Protein AF-A0A4Q4D0Y0-F1 (afdb_monomer_lite)

pLDDT: mean 96.7, std 2.81, range [82.56, 98.88]

Secondary structure (DSSP, 8-state):
-----B-TTS--B-S-EEHHHHHHHHHHHHHHT-HHHHHHHHHHIIIIIIGGGTT----EE-TT--B-TTTTTTSTT-TTS-SSEEHHHHHHHHHHHHHHHHHHGGG--THHHHHHHHHHHHHHHHHBSTTSSSSB-SEE-SSS-BS---EEHHHHHHHHHHHHHHHHHH--HHHHHHHHHHHHHHHHHTB-TTT-SB-SEE-TTS-B--SSS-S----HHHHHHHHGGGS-SSS-HHHHHHTT-TT-

Structure (mmCIF, N/CA/C/O backbone):
data_AF-A0A4Q4D0Y0-F1
#
_entry.id   AF-A0A4Q4D0Y0-F1
#
loop_
_atom_site.group_PDB
_atom_site.id
_atom_site.type_symbol
_atom_site.label_atom_id
_atom_site.label_alt_id
_atom_site.label_comp_id
_atom_site.label_asym_id
_atom_site.label_entity_id
_atom_site.label_seq_id
_atom_site.pdbx_PDB_ins_code
_atom_site.Cartn_x
_atom_site.Cartn_y
_atom_site.Cartn_z
_atom_site.occupancy
_atom_site.B_iso_or_equiv
_atom_site.auth_seq_id
_atom_site.auth_comp_id
_atom_site.auth_asym_id
_atom_site.auth_atom_id
_atom_site.pdbx_PDB_model_num
ATOM 1 N N . MET A 1 1 ? 10.888 -5.175 15.216 1.00 93.62 1 MET A N 1
ATOM 2 C CA . MET A 1 1 ? 10.876 -5.576 13.802 1.00 93.62 1 MET A CA 1
ATOM 3 C C . MET A 1 1 ? 11.115 -7.070 13.730 1.00 93.62 1 MET A C 1
ATOM 5 O O . MET A 1 1 ? 11.866 -7.570 14.564 1.00 93.62 1 MET A O 1
ATOM 9 N N . VAL A 1 2 ? 10.454 -7.763 12.809 1.00 94.38 2 VAL A N 1
ATOM 10 C CA . VAL A 1 2 ? 10.778 -9.146 12.437 1.00 94.38 2 VAL A CA 1
ATOM 11 C C . VAL A 1 2 ? 11.970 -9.166 11.481 1.00 94.38 2 VAL A C 1
ATOM 13 O O . VAL A 1 2 ? 12.317 -8.134 10.900 1.00 94.38 2 VAL A O 1
ATOM 16 N N . VAL A 1 3 ? 12.608 -10.327 11.363 1.00 94.75 3 VAL A N 1
ATOM 17 C CA . VAL A 1 3 ? 13.728 -10.587 10.449 1.00 94.75 3 VAL A CA 1
ATOM 18 C C . VAL A 1 3 ? 13.243 -11.425 9.268 1.00 94.75 3 VAL A C 1
ATOM 20 O O . VAL A 1 3 ? 12.251 -12.135 9.411 1.00 94.75 3 VAL A O 1
ATOM 23 N N . GLU A 1 4 ? 13.915 -11.311 8.123 1.00 91.19 4 GLU A N 1
ATOM 24 C CA . GLU A 1 4 ? 13.406 -11.824 6.844 1.00 91.19 4 GLU A CA 1
ATOM 25 C C . GLU A 1 4 ? 13.485 -13.350 6.734 1.00 91.19 4 GLU A C 1
ATOM 27 O O . GLU A 1 4 ? 12.480 -14.015 6.504 1.00 91.19 4 GLU A O 1
ATOM 32 N N . GLU A 1 5 ? 14.688 -13.904 6.879 1.00 92.69 5 GLU A N 1
ATOM 33 C CA . GLU A 1 5 ? 14.975 -15.259 6.423 1.00 92.69 5 GLU A CA 1
ATOM 34 C C . GLU A 1 5 ? 16.092 -15.895 7.249 1.00 92.69 5 GLU A C 1
ATOM 36 O O . GLU A 1 5 ? 17.074 -15.246 7.615 1.00 92.69 5 GLU A O 1
ATOM 41 N N . TRP A 1 6 ? 15.925 -17.182 7.536 1.00 95.38 6 TRP A N 1
ATOM 42 C CA . TRP A 1 6 ? 16.967 -18.059 8.057 1.00 95.38 6 TRP A CA 1
ATOM 43 C C . TRP A 1 6 ? 17.298 -19.096 6.992 1.00 95.38 6 TRP A C 1
ATOM 45 O O . TRP A 1 6 ? 16.451 -19.428 6.161 1.00 95.38 6 TRP A O 1
ATOM 55 N N . ASP A 1 7 ? 18.503 -19.656 7.052 1.00 95.62 7 ASP A N 1
ATOM 56 C CA . ASP A 1 7 ? 18.820 -20.844 6.270 1.00 95.62 7 ASP A CA 1
ATOM 57 C C . ASP A 1 7 ? 17.858 -22.005 6.590 1.00 95.62 7 ASP A C 1
ATOM 59 O O . ASP A 1 7 ? 17.202 -22.050 7.632 1.00 95.62 7 ASP A O 1
ATOM 63 N N . GLN A 1 8 ? 17.784 -22.995 5.697 1.00 95.31 8 GLN A N 1
ATOM 64 C CA . GLN A 1 8 ? 16.854 -24.123 5.837 1.00 95.31 8 GLN A CA 1
ATOM 65 C C . GLN A 1 8 ? 17.015 -24.886 7.169 1.00 95.31 8 GLN A C 1
ATOM 67 O O . GLN A 1 8 ? 16.060 -25.487 7.666 1.00 95.31 8 GLN A O 1
ATOM 72 N N . ALA A 1 9 ? 18.223 -24.880 7.740 1.00 96.88 9 ALA A N 1
ATOM 73 C CA . ALA A 1 9 ? 18.536 -25.524 9.010 1.00 96.88 9 ALA A CA 1
ATOM 74 C C . ALA A 1 9 ? 18.150 -24.685 10.244 1.00 96.88 9 ALA A C 1
ATOM 76 O O . ALA A 1 9 ? 18.243 -25.200 11.358 1.00 96.88 9 ALA A O 1
ATOM 77 N N . TRP A 1 10 ? 17.708 -23.435 10.064 1.00 95.19 10 TRP A N 1
ATOM 78 C CA . TRP A 1 10 ? 17.395 -22.477 11.131 1.00 95.19 10 TRP A CA 1
ATOM 79 C C . TRP A 1 10 ? 18.584 -22.179 12.054 1.00 95.19 10 TRP A C 1
ATOM 81 O O . TRP A 1 10 ? 18.425 -21.977 13.257 1.00 95.19 10 TRP A O 1
ATOM 91 N N . THR A 1 11 ? 19.793 -22.178 11.497 1.00 96.31 11 THR A N 1
ATOM 92 C CA . THR A 1 11 ? 21.045 -21.957 12.233 1.00 96.31 11 THR A CA 1
ATOM 93 C C . THR A 1 11 ? 21.694 -20.623 11.917 1.00 96.31 11 THR A C 1
ATOM 95 O O . THR A 1 11 ? 22.315 -20.024 12.795 1.00 96.31 11 THR A O 1
ATOM 98 N N . THR A 1 12 ? 21.529 -20.138 10.688 1.00 96.25 12 THR A N 1
ATOM 99 C CA . THR A 1 12 ? 22.157 -18.908 10.215 1.00 96.25 12 THR A CA 1
ATOM 100 C C . THR A 1 12 ? 21.080 -17.931 9.791 1.00 96.25 12 THR A C 1
ATOM 102 O O . THR A 1 12 ? 20.285 -18.214 8.896 1.00 96.25 12 THR A O 1
ATOM 105 N N . LEU A 1 13 ? 21.055 -16.780 10.455 1.00 96.19 13 LEU A N 1
ATOM 106 C CA . LEU A 1 13 ? 20.185 -15.671 10.096 1.00 96.19 13 LEU A CA 1
ATOM 107 C C . LEU A 1 13 ? 20.801 -14.907 8.923 1.00 96.19 13 LEU A C 1
ATOM 109 O O . LEU A 1 13 ? 21.971 -14.524 8.998 1.00 96.19 13 LEU A O 1
ATOM 113 N N . ASP A 1 14 ? 20.012 -14.645 7.883 1.00 94.62 14 ASP A N 1
ATOM 114 C CA . ASP A 1 14 ? 20.456 -13.823 6.761 1.00 94.62 14 ASP A CA 1
ATOM 115 C C . ASP A 1 14 ? 20.777 -12.383 7.216 1.00 94.62 14 ASP A C 1
ATOM 117 O O . ASP A 1 14 ? 20.200 -11.862 8.177 1.00 94.62 14 ASP A O 1
ATOM 121 N N . GLY A 1 15 ? 21.730 -11.724 6.553 1.00 96.19 15 GLY A N 1
ATOM 122 C CA . GLY A 1 15 ? 22.139 -10.352 6.875 1.00 96.19 15 GLY A CA 1
ATOM 123 C C . GLY A 1 15 ? 21.129 -9.277 6.452 1.00 96.19 15 GLY A C 1
ATOM 124 O O . GLY A 1 15 ? 21.230 -8.143 6.907 1.00 96.19 15 GLY A O 1
ATOM 125 N N . TYR A 1 16 ? 20.153 -9.610 5.610 1.00 96.81 16 TYR A N 1
ATOM 126 C CA . TYR A 1 16 ? 19.144 -8.698 5.084 1.00 96.81 16 TYR A CA 1
ATOM 127 C C . TYR A 1 16 ? 17.982 -8.475 6.059 1.00 96.81 16 TYR A C 1
ATOM 129 O O . TYR A 1 16 ? 17.533 -9.369 6.788 1.00 96.81 16 TYR A O 1
ATOM 137 N N . ARG A 1 17 ? 17.442 -7.258 6.049 1.00 97.50 17 ARG A N 1
ATOM 138 C CA . ARG A 1 17 ? 16.199 -6.894 6.733 1.00 97.50 17 ARG A CA 1
ATOM 139 C C . ARG A 1 17 ? 15.265 -6.210 5.735 1.00 97.50 17 ARG A C 1
ATOM 141 O O . ARG A 1 17 ? 15.649 -5.228 5.104 1.00 97.50 17 ARG A O 1
ATOM 148 N N . GLY A 1 18 ? 14.039 -6.716 5.614 1.00 96.56 18 GLY A N 1
ATOM 149 C CA . GLY A 1 18 ? 12.997 -6.146 4.763 1.00 96.56 18 GLY A CA 1
ATOM 150 C C . GLY A 1 18 ? 11.858 -5.533 5.572 1.00 96.56 18 GLY A C 1
ATOM 151 O O . GLY A 1 18 ? 11.402 -6.102 6.572 1.00 96.56 18 GLY A O 1
ATOM 152 N N . VAL A 1 19 ? 11.348 -4.378 5.142 1.00 96.75 19 VAL A N 1
ATOM 153 C CA . VAL A 1 19 ? 10.09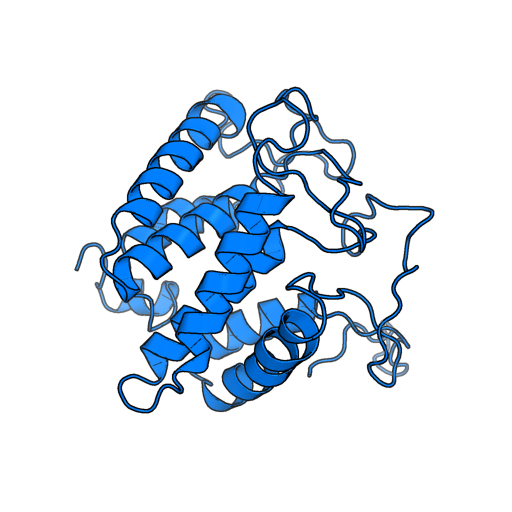2 -3.845 5.713 1.00 96.75 19 VAL A CA 1
ATOM 154 C C . VAL A 1 19 ? 8.865 -4.560 5.161 1.00 96.75 19 VAL A C 1
ATOM 156 O O . VAL A 1 19 ? 7.869 -4.613 5.873 1.00 96.75 19 VAL A O 1
ATOM 159 N N . ASN A 1 20 ? 8.950 -5.194 3.988 1.00 95.50 20 ASN A N 1
ATOM 160 C CA . ASN A 1 20 ? 7.857 -5.980 3.415 1.00 95.50 20 ASN A CA 1
ATOM 161 C C . ASN A 1 20 ? 7.357 -7.085 4.376 1.00 95.50 20 ASN A C 1
ATOM 163 O O . ASN A 1 20 ? 6.188 -7.115 4.759 1.00 95.50 20 ASN A O 1
ATOM 167 N N . ALA A 1 21 ? 8.258 -7.919 4.913 1.00 96.00 21 ALA A N 1
ATOM 168 C CA . ALA A 1 21 ? 7.887 -8.919 5.924 1.00 96.00 21 ALA A CA 1
ATOM 169 C C . ALA A 1 21 ? 7.305 -8.288 7.207 1.00 96.00 21 ALA A C 1
ATOM 171 O O . ALA A 1 21 ? 6.432 -8.858 7.869 1.00 96.00 21 ALA A O 1
ATOM 172 N N . ASN A 1 22 ? 7.756 -7.083 7.569 1.00 98.06 22 ASN A N 1
ATOM 173 C CA . ASN A 1 22 ? 7.225 -6.341 8.712 1.00 98.06 22 ASN A CA 1
ATOM 174 C C . ASN A 1 22 ? 5.822 -5.771 8.445 1.00 98.06 22 ASN A C 1
ATOM 176 O O . ASN A 1 22 ? 5.014 -5.747 9.373 1.00 98.06 22 ASN A O 1
ATOM 180 N N . MET A 1 23 ? 5.517 -5.371 7.211 1.00 98.44 23 MET A N 1
ATOM 181 C CA . MET A 1 23 ? 4.196 -4.913 6.772 1.00 98.44 23 MET A CA 1
ATOM 182 C C . MET A 1 23 ? 3.160 -6.026 6.922 1.00 98.44 23 MET A C 1
ATOM 184 O O . MET A 1 23 ? 2.196 -5.877 7.672 1.00 98.44 23 MET A O 1
ATOM 188 N N . HIS A 1 24 ? 3.424 -7.198 6.342 1.00 97.75 24 HIS A N 1
ATOM 189 C CA . HIS A 1 24 ? 2.525 -8.345 6.491 1.00 97.75 24 HIS A CA 1
ATOM 190 C C . HIS A 1 24 ? 2.492 -8.892 7.926 1.00 97.75 24 HIS A C 1
ATOM 192 O O . HIS A 1 24 ? 1.476 -9.431 8.366 1.00 97.75 24 HIS A O 1
ATOM 198 N N . THR A 1 25 ? 3.551 -8.689 8.720 1.00 98.31 25 THR A N 1
ATOM 199 C CA . THR A 1 25 ? 3.486 -8.947 10.167 1.00 98.31 25 THR A CA 1
ATOM 200 C C . THR A 1 25 ? 2.503 -8.001 10.860 1.00 98.31 25 THR A C 1
ATOM 202 O O . THR A 1 25 ? 1.741 -8.451 11.711 1.00 98.31 25 THR A O 1
ATOM 205 N N . VAL A 1 26 ? 2.482 -6.708 10.520 1.00 98.56 26 VAL A N 1
ATOM 206 C CA . VAL A 1 26 ? 1.487 -5.758 11.049 1.00 98.56 26 VAL A CA 1
ATOM 207 C C . VAL A 1 26 ? 0.078 -6.187 10.662 1.00 98.56 26 VAL A C 1
ATOM 209 O O . VAL A 1 26 ? -0.791 -6.231 11.532 1.00 98.56 26 VAL A O 1
ATOM 212 N N . GLU A 1 27 ? -0.138 -6.568 9.404 1.00 97.94 27 GLU A N 1
ATOM 213 C CA . GLU A 1 27 ? -1.425 -7.091 8.945 1.00 97.94 27 GLU A CA 1
ATOM 214 C C . GLU A 1 27 ? -1.869 -8.315 9.765 1.00 97.94 27 GLU A C 1
ATOM 216 O O . GLU A 1 27 ? -2.978 -8.338 10.309 1.00 97.94 27 GLU A O 1
ATOM 221 N N . ALA A 1 28 ? -0.977 -9.292 9.955 1.00 97.62 28 ALA A N 1
ATOM 222 C CA . ALA A 1 28 ? -1.251 -10.481 10.757 1.00 97.62 28 ALA A CA 1
ATOM 223 C C . ALA A 1 28 ? -1.528 -10.152 12.236 1.00 97.62 28 ALA A C 1
ATOM 225 O O . ALA A 1 28 ? -2.456 -10.702 12.833 1.00 97.62 28 ALA A O 1
ATOM 226 N N . LEU A 1 29 ? -0.759 -9.235 12.834 1.00 98.00 29 LEU A N 1
ATOM 227 C CA . LEU A 1 29 ? -0.947 -8.790 14.218 1.00 98.00 29 LEU A CA 1
ATOM 228 C C . LEU A 1 29 ? -2.307 -8.111 14.405 1.00 98.00 29 LEU A C 1
ATOM 230 O O . LEU A 1 29 ? -3.015 -8.422 15.364 1.00 98.00 29 LEU A O 1
ATOM 234 N N . LEU A 1 30 ? -2.711 -7.239 13.479 1.00 97.31 30 LEU A N 1
ATOM 235 C CA . LEU A 1 30 ? -4.030 -6.603 13.499 1.00 97.31 30 LEU A CA 1
ATOM 236 C C . LEU A 1 30 ? -5.155 -7.633 13.332 1.00 97.31 30 LEU A C 1
ATOM 238 O O . LEU A 1 30 ? -6.162 -7.560 14.040 1.00 97.31 30 LEU A O 1
ATOM 242 N N . ALA A 1 31 ? -4.970 -8.639 12.473 1.00 95.31 31 ALA A N 1
ATOM 243 C CA . ALA A 1 31 ? -5.940 -9.718 12.293 1.00 95.31 31 ALA A CA 1
ATOM 244 C C . ALA A 1 31 ? -6.164 -10.537 13.579 1.00 95.31 31 ALA A C 1
ATOM 246 O O . ALA A 1 31 ? -7.295 -10.945 13.865 1.00 95.31 31 ALA A O 1
ATOM 247 N N . VAL A 1 32 ? -5.119 -10.748 14.391 1.00 95.25 32 VAL A N 1
ATOM 248 C CA . VAL A 1 32 ? -5.235 -11.444 15.687 1.00 95.25 32 VAL A CA 1
ATOM 249 C C . VAL A 1 32 ? -5.550 -10.516 16.869 1.00 95.25 32 VAL A C 1
ATOM 251 O O . VAL A 1 32 ? -5.934 -11.009 17.934 1.00 95.25 32 VAL A O 1
ATOM 254 N N . GLY A 1 33 ? -5.485 -9.196 16.676 1.00 94.31 33 GLY A N 1
ATOM 255 C CA . GLY A 1 33 ? -5.793 -8.171 17.679 1.00 94.31 33 GLY A CA 1
ATOM 256 C C . GLY A 1 33 ? -4.605 -7.716 18.539 1.00 94.31 33 GLY A C 1
ATOM 257 O O . GLY A 1 33 ? -4.817 -7.111 19.586 1.00 94.31 33 GLY A O 1
ATOM 258 N N . ASP A 1 34 ? -3.361 -7.983 18.135 1.00 96.62 34 ASP A N 1
ATOM 259 C CA . ASP A 1 34 ? -2.157 -7.523 18.845 1.00 96.62 34 ASP A CA 1
ATOM 260 C C . ASP A 1 34 ? -1.743 -6.107 18.400 1.00 96.62 34 ASP A C 1
ATOM 262 O O . ASP A 1 34 ? -0.738 -5.883 17.716 1.00 96.62 34 ASP A O 1
ATOM 266 N N . VAL A 1 35 ? -2.548 -5.127 18.815 1.00 97.00 35 VAL A N 1
ATOM 267 C CA . VAL A 1 35 ? -2.378 -3.711 18.446 1.00 97.00 35 VAL A CA 1
ATOM 268 C C . VAL A 1 35 ? -1.064 -3.115 18.955 1.00 97.00 35 VAL A C 1
ATOM 270 O O . VAL A 1 35 ? -0.445 -2.315 18.263 1.00 97.00 35 VAL A O 1
ATOM 273 N N . ARG A 1 36 ? -0.566 -3.550 20.122 1.00 97.19 36 ARG A N 1
ATOM 274 C CA . ARG A 1 36 ? 0.660 -2.995 20.728 1.00 97.19 36 ARG A CA 1
ATOM 275 C C . ARG A 1 36 ? 1.913 -3.356 19.940 1.00 97.19 36 ARG A C 1
ATOM 277 O O . ARG A 1 36 ? 2.870 -2.583 19.916 1.00 97.19 36 ARG A O 1
ATOM 284 N N . ARG A 1 37 ? 1.984 -4.562 19.366 1.00 97.94 37 ARG A N 1
ATOM 285 C CA . ARG A 1 37 ? 3.115 -4.938 18.501 1.00 97.94 37 ARG A CA 1
ATOM 286 C C . ARG A 1 37 ? 3.004 -4.278 17.135 1.00 97.94 37 ARG A C 1
ATOM 288 O O . ARG A 1 37 ? 4.029 -3.819 16.635 1.00 97.94 37 ARG A O 1
ATOM 295 N N . ALA A 1 38 ? 1.790 -4.201 16.587 1.0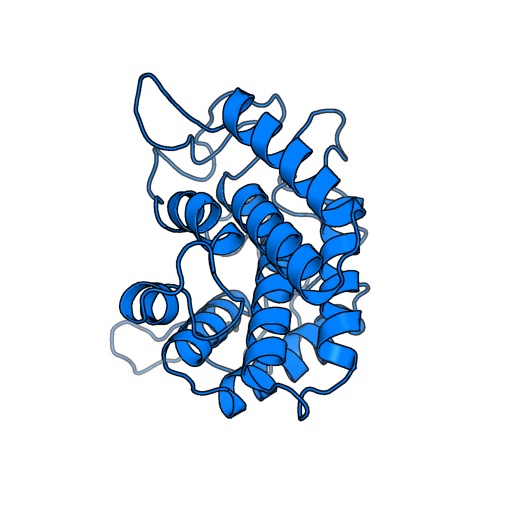0 98.38 38 ALA A N 1
ATOM 296 C CA . ALA A 1 38 ? 1.524 -3.511 15.331 1.00 98.38 38 ALA A CA 1
ATOM 297 C C . ALA A 1 38 ? 1.951 -2.036 15.409 1.00 98.38 38 ALA A C 1
ATOM 299 O O . ALA A 1 38 ? 2.725 -1.582 14.570 1.00 98.38 38 ALA A O 1
ATOM 300 N N . GLU A 1 39 ? 1.555 -1.333 16.475 1.00 98.56 39 GLU A N 1
ATOM 301 C CA . GLU A 1 39 ? 1.922 0.063 16.727 1.00 98.56 39 GLU A CA 1
ATOM 302 C C . GLU A 1 39 ? 3.435 0.273 16.720 1.00 98.56 39 GLU A C 1
ATOM 304 O O . GLU A 1 39 ? 3.919 1.126 15.990 1.00 98.56 39 GLU A O 1
ATOM 309 N N . ARG A 1 40 ? 4.220 -0.548 17.431 1.00 98.44 40 ARG A N 1
ATOM 310 C CA . ARG A 1 40 ? 5.688 -0.382 17.449 1.00 98.44 40 ARG A CA 1
ATOM 311 C C . ARG A 1 40 ? 6.334 -0.500 16.070 1.00 98.44 40 ARG A C 1
ATOM 313 O O . ARG A 1 40 ? 7.347 0.151 15.822 1.00 98.44 40 ARG A O 1
ATOM 320 N N . ILE A 1 41 ? 5.802 -1.366 15.208 1.00 98.62 41 ILE A N 1
ATOM 321 C CA . ILE A 1 41 ? 6.310 -1.520 13.842 1.00 98.62 41 ILE A CA 1
ATOM 322 C C . ILE A 1 41 ? 5.884 -0.312 13.003 1.00 98.62 41 ILE A C 1
ATOM 324 O O . ILE A 1 41 ? 6.738 0.305 12.372 1.00 98.62 41 ILE A O 1
ATOM 328 N N . LEU A 1 42 ? 4.606 0.073 13.063 1.00 98.69 42 LEU A N 1
ATOM 329 C CA . LEU A 1 42 ? 4.064 1.235 12.355 1.00 98.69 42 LEU A CA 1
ATOM 330 C C . LEU A 1 42 ? 4.777 2.534 12.747 1.00 98.69 42 LEU A C 1
ATOM 332 O O . LEU A 1 42 ? 5.206 3.274 11.871 1.00 98.69 42 LEU A O 1
ATOM 336 N N . THR A 1 43 ? 5.011 2.778 14.038 1.00 98.62 43 THR A N 1
ATOM 337 C CA . THR A 1 43 ? 5.779 3.941 14.505 1.00 98.62 43 THR A CA 1
ATOM 338 C C . THR A 1 43 ? 7.186 3.956 13.915 1.00 98.62 43 THR A C 1
ATOM 340 O O . THR A 1 43 ? 7.681 5.006 13.528 1.00 98.62 43 THR A O 1
ATOM 343 N N . ARG A 1 44 ? 7.859 2.803 13.824 1.00 98.25 44 ARG A N 1
ATOM 344 C CA . ARG A 1 44 ? 9.222 2.758 13.282 1.00 98.25 44 ARG A CA 1
ATOM 345 C C . ARG A 1 44 ? 9.250 2.950 11.765 1.00 98.25 44 ARG A C 1
ATOM 347 O O . ARG A 1 44 ? 10.106 3.679 11.274 1.00 98.25 44 ARG A O 1
ATOM 354 N N . VAL A 1 45 ? 8.353 2.291 11.033 1.00 98.50 45 VAL A N 1
ATOM 355 C CA . VAL A 1 45 ? 8.358 2.308 9.562 1.00 98.50 45 VAL A CA 1
ATOM 356 C C . VAL A 1 45 ? 7.694 3.567 9.020 1.00 98.50 45 VAL A C 1
ATOM 358 O O . VAL A 1 45 ? 8.319 4.298 8.262 1.00 98.50 45 VAL A O 1
ATOM 361 N N . VAL A 1 46 ? 6.459 3.848 9.429 1.00 98.56 46 VAL A N 1
ATOM 362 C CA . VAL A 1 46 ? 5.665 4.966 8.905 1.00 98.56 46 VAL A CA 1
ATOM 363 C C . VAL A 1 46 ? 6.115 6.281 9.541 1.00 98.56 46 VAL A C 1
ATOM 365 O O . VAL A 1 46 ? 6.646 7.148 8.849 1.00 98.56 46 VAL A O 1
ATOM 368 N N . HIS A 1 47 ? 6.018 6.389 10.869 1.00 98.19 47 HIS A N 1
ATOM 369 C CA . HIS A 1 47 ? 6.348 7.630 11.586 1.00 98.19 47 HIS A CA 1
ATOM 370 C C . HIS A 1 47 ? 7.862 7.887 11.722 1.00 98.19 47 HIS A C 1
ATOM 372 O O . HIS A 1 47 ? 8.295 8.965 12.121 1.00 98.19 47 HIS A O 1
ATOM 378 N N . GLY A 1 48 ? 8.688 6.888 11.404 1.00 97.69 48 GLY A N 1
ATOM 379 C CA . GLY A 1 48 ? 10.144 6.989 11.399 1.00 97.69 48 GLY A CA 1
ATOM 380 C C . GLY A 1 48 ? 10.693 7.087 9.982 1.00 97.69 48 GLY A C 1
ATOM 381 O O . GLY A 1 48 ? 11.048 8.172 9.517 1.00 97.69 48 GLY A O 1
ATOM 382 N N . PHE A 1 49 ? 10.800 5.941 9.307 1.00 97.31 49 PHE A N 1
ATOM 383 C CA . PHE A 1 49 ? 11.483 5.842 8.015 1.00 97.31 49 PHE A CA 1
ATOM 384 C C . PHE A 1 49 ? 10.770 6.604 6.894 1.00 97.31 49 PHE A C 1
ATOM 386 O O . PHE A 1 49 ? 11.430 7.357 6.182 1.00 97.31 49 PHE A O 1
ATOM 393 N N . ALA A 1 50 ? 9.451 6.444 6.747 1.00 97.12 50 ALA A N 1
ATOM 394 C CA . ALA A 1 50 ? 8.692 7.101 5.685 1.00 97.12 50 ALA A CA 1
ATOM 395 C C . ALA A 1 50 ? 8.720 8.624 5.858 1.00 97.12 50 ALA A C 1
ATOM 397 O O . ALA A 1 50 ? 9.160 9.339 4.957 1.00 97.12 50 ALA A O 1
ATOM 398 N N . LEU A 1 51 ? 8.332 9.112 7.043 1.00 94.62 51 LEU A N 1
ATOM 399 C CA . LEU A 1 51 ? 8.311 10.540 7.367 1.00 94.62 51 LEU A CA 1
ATOM 400 C C . LEU A 1 51 ? 9.678 11.210 7.132 1.00 94.62 51 LEU A C 1
ATOM 402 O O . LEU A 1 51 ? 9.750 12.301 6.568 1.00 94.62 51 LEU A O 1
ATOM 406 N N . SER A 1 52 ? 10.773 10.537 7.502 1.00 95.31 52 SER A N 1
ATOM 407 C CA . SER A 1 52 ? 12.140 11.061 7.339 1.00 95.31 52 SER A CA 1
ATOM 408 C C . SER A 1 52 ? 12.670 10.992 5.901 1.00 95.31 52 SER A C 1
ATOM 410 O O . SER A 1 52 ? 13.743 11.527 5.631 1.00 95.31 52 SER A O 1
ATOM 412 N N . ASN A 1 53 ? 11.949 10.343 4.981 1.00 95.81 53 ASN A N 1
ATOM 413 C CA . ASN A 1 53 ? 12.390 10.109 3.604 1.00 95.81 53 ASN A CA 1
ATOM 414 C C . ASN A 1 53 ? 11.348 10.551 2.565 1.00 95.81 53 ASN A C 1
ATOM 416 O O . ASN A 1 53 ? 11.153 9.890 1.545 1.00 95.81 53 ASN A O 1
ATOM 420 N N . MET A 1 54 ? 10.647 11.660 2.833 1.00 96.06 54 MET A N 1
ATOM 421 C CA . MET A 1 54 ? 9.619 12.216 1.934 1.00 96.06 54 MET A CA 1
ATOM 422 C C . MET A 1 54 ? 8.541 11.184 1.551 1.00 96.06 54 MET A C 1
ATOM 424 O O . MET A 1 54 ? 8.022 11.210 0.438 1.00 96.06 54 MET A O 1
ATOM 428 N N . TRP A 1 55 ? 8.215 10.277 2.478 1.00 98.00 55 TRP A N 1
ATOM 429 C CA . TRP A 1 55 ? 7.257 9.173 2.337 1.00 98.00 55 TRP A CA 1
ATOM 430 C C . TRP A 1 55 ? 7.688 8.018 1.429 1.00 98.00 55 TRP A C 1
ATOM 432 O O . TRP A 1 55 ? 6.975 7.021 1.340 1.00 98.00 55 TRP A O 1
ATOM 442 N N . ARG A 1 56 ? 8.890 8.076 0.844 1.00 98.00 56 ARG A N 1
ATOM 443 C CA . ARG A 1 56 ? 9.484 6.959 0.103 1.00 98.00 56 ARG A CA 1
ATOM 444 C C . ARG A 1 56 ? 10.060 5.954 1.083 1.00 98.00 56 ARG A C 1
ATOM 446 O O . ARG A 1 56 ? 11.192 6.100 1.536 1.00 98.00 56 ARG A O 1
ATOM 453 N N . ILE A 1 57 ? 9.276 4.949 1.451 1.00 97.69 57 ILE A N 1
ATOM 454 C CA . ILE A 1 57 ? 9.708 3.921 2.404 1.00 97.69 57 ILE A CA 1
ATOM 455 C C . ILE A 1 57 ? 10.914 3.161 1.824 1.00 97.69 57 ILE A C 1
ATOM 457 O O . ILE A 1 57 ? 10.778 2.551 0.762 1.00 97.69 57 ILE A O 1
ATOM 461 N N . PRO A 1 58 ? 12.089 3.166 2.487 1.00 96.75 58 PRO A N 1
ATOM 462 C CA . PRO A 1 58 ? 13.168 2.269 2.112 1.00 96.75 58 PRO A CA 1
ATOM 463 C C . PRO A 1 58 ? 12.735 0.828 2.358 1.00 96.75 58 PRO A C 1
ATOM 465 O O . PRO A 1 58 ? 12.280 0.518 3.455 1.00 96.75 58 PRO A O 1
ATOM 468 N N . GLU A 1 59 ? 12.867 -0.044 1.359 1.00 96.62 59 GLU A N 1
ATOM 469 C CA . GLU A 1 59 ? 12.431 -1.441 1.486 1.00 96.62 59 GLU A CA 1
ATOM 470 C C . GLU A 1 59 ? 13.495 -2.346 2.125 1.00 96.62 59 GLU A C 1
ATOM 472 O O . GLU A 1 59 ? 13.179 -3.334 2.796 1.00 96.62 59 GLU A O 1
ATOM 477 N N . HIS A 1 60 ? 14.764 -1.985 1.924 1.00 97.75 60 HIS A N 1
ATOM 478 C CA . HIS A 1 60 ? 15.921 -2.857 2.104 1.00 97.75 60 HIS A CA 1
ATOM 479 C C . HIS A 1 60 ? 16.903 -2.283 3.116 1.00 97.75 60 HIS A C 1
ATOM 481 O O . HIS A 1 60 ? 17.312 -1.123 3.013 1.00 97.75 60 HIS A O 1
ATOM 487 N N . PHE A 1 61 ? 17.313 -3.116 4.067 1.00 98.12 61 PHE A N 1
ATOM 488 C CA . PHE A 1 61 ? 18.209 -2.738 5.150 1.00 98.12 61 PHE A CA 1
ATOM 489 C C . PHE A 1 61 ? 19.249 -3.830 5.420 1.00 98.12 61 PHE A C 1
ATOM 491 O O . PHE A 1 61 ? 19.034 -5.008 5.116 1.00 98.12 61 PHE A O 1
ATOM 498 N N . ASP A 1 62 ? 20.369 -3.427 6.015 1.00 97.56 62 ASP A N 1
ATOM 499 C CA . ASP A 1 62 ? 21.368 -4.342 6.569 1.00 97.56 62 ASP A CA 1
ATOM 500 C C . ASP A 1 62 ? 20.932 -4.922 7.931 1.00 97.56 62 ASP A C 1
ATOM 502 O O . ASP A 1 62 ? 19.841 -4.639 8.445 1.00 97.56 62 ASP A O 1
ATOM 506 N N . ALA A 1 63 ? 21.789 -5.750 8.531 1.00 96.56 63 ALA A N 1
ATOM 507 C CA . ALA A 1 63 ? 21.498 -6.458 9.774 1.00 96.56 63 ALA A CA 1
ATOM 508 C C . ALA A 1 63 ? 21.240 -5.508 10.958 1.00 96.56 63 ALA A C 1
ATOM 510 O O . ALA A 1 63 ? 20.494 -5.867 11.879 1.00 96.56 63 ALA A O 1
ATOM 511 N N . GLU A 1 64 ? 21.802 -4.299 10.900 1.00 96.50 64 GLU A N 1
ATOM 512 C CA . GLU A 1 64 ? 21.708 -3.231 11.892 1.00 96.50 64 GLU A CA 1
ATOM 513 C C . GLU A 1 64 ? 20.540 -2.261 11.634 1.00 96.50 64 GLU A C 1
ATOM 515 O O . GLU A 1 64 ? 20.341 -1.327 12.414 1.00 96.50 64 GLU A O 1
ATOM 520 N N . TRP A 1 65 ? 19.713 -2.511 10.611 1.00 95.75 65 TRP A N 1
ATOM 521 C CA . TRP A 1 65 ? 18.622 -1.633 10.173 1.00 95.75 65 TRP A CA 1
ATOM 522 C C . TRP A 1 65 ? 19.082 -0.281 9.606 1.00 95.75 65 TRP A C 1
ATOM 524 O O . TRP A 1 65 ? 18.345 0.706 9.710 1.00 95.75 65 TRP A O 1
ATOM 534 N N . ASN A 1 66 ? 20.248 -0.222 8.960 1.00 96.62 66 ASN A N 1
ATOM 535 C CA . ASN A 1 66 ? 20.605 0.911 8.108 1.00 96.62 66 ASN A CA 1
ATOM 536 C C . ASN A 1 66 ? 20.023 0.701 6.699 1.00 96.62 66 ASN A C 1
ATOM 538 O O . ASN A 1 66 ? 20.147 -0.401 6.157 1.00 96.62 66 ASN A O 1
ATOM 542 N N . PRO A 1 67 ? 19.381 1.717 6.090 1.00 96.88 67 PRO A N 1
ATOM 543 C CA . PRO A 1 67 ? 18.875 1.606 4.726 1.00 96.88 67 PRO A CA 1
ATOM 544 C C . PRO A 1 67 ? 19.991 1.264 3.736 1.00 96.88 67 PRO A C 1
ATOM 546 O O . PRO A 1 67 ? 21.094 1.805 3.829 1.00 96.88 67 PRO A O 1
ATOM 549 N N . VAL A 1 68 ? 19.677 0.438 2.737 1.00 97.69 68 VAL A N 1
ATOM 550 C CA . VAL A 1 68 ? 20.569 0.095 1.620 1.00 97.69 68 VAL A CA 1
ATOM 551 C C . VAL A 1 68 ? 19.928 0.580 0.310 1.00 97.69 68 VAL A C 1
ATOM 553 O O . VAL A 1 68 ? 19.318 -0.210 -0.411 1.00 97.69 68 VAL A O 1
ATOM 556 N N . PRO A 1 69 ? 20.050 1.878 -0.047 1.00 95.62 69 PRO A N 1
ATOM 557 C CA . PRO A 1 69 ? 19.310 2.469 -1.169 1.00 95.62 69 PRO A CA 1
ATOM 558 C C . PRO A 1 69 ? 19.642 1.865 -2.540 1.00 95.62 69 PRO A C 1
ATOM 560 O O . PRO A 1 69 ? 18.877 2.024 -3.485 1.00 95.62 69 PRO A O 1
ATOM 563 N N . GLY A 1 70 ? 20.807 1.225 -2.675 1.00 96.94 70 GLY A N 1
ATOM 564 C CA . GLY A 1 70 ? 21.277 0.595 -3.913 1.00 96.94 70 GLY A CA 1
ATOM 565 C C . GLY A 1 70 ? 20.919 -0.886 -4.063 1.00 96.94 70 GLY A C 1
ATOM 566 O O . GLY A 1 70 ? 21.366 -1.499 -5.030 1.00 96.94 70 GLY A O 1
ATOM 567 N N . TYR A 1 71 ? 20.178 -1.477 -3.120 1.00 97.38 71 TYR A N 1
ATOM 568 C CA . TYR A 1 71 ? 19.850 -2.905 -3.152 1.00 97.38 71 TYR A CA 1
ATOM 569 C C . TYR A 1 71 ? 19.079 -3.257 -4.436 1.00 97.38 71 TYR A C 1
ATOM 571 O O . TYR A 1 71 ? 18.120 -2.576 -4.786 1.00 97.38 71 TYR A O 1
ATOM 579 N N . ASN A 1 72 ? 19.534 -4.288 -5.156 1.00 97.50 72 ASN A N 1
ATOM 580 C CA . ASN A 1 72 ? 18.985 -4.740 -6.443 1.00 97.50 72 ASN A CA 1
ATOM 581 C C . ASN A 1 72 ? 18.901 -3.685 -7.561 1.00 97.50 72 ASN A C 1
ATOM 583 O O . ASN A 1 72 ? 18.133 -3.849 -8.503 1.00 97.50 72 ASN A O 1
ATOM 587 N N . ARG A 1 73 ? 19.731 -2.632 -7.537 1.00 96.75 73 ARG A N 1
ATOM 588 C CA . ARG A 1 73 ? 19.755 -1.622 -8.614 1.00 96.75 73 ARG A CA 1
ATOM 589 C C . ARG A 1 73 ? 19.976 -2.214 -10.013 1.00 96.75 73 ARG A C 1
ATOM 591 O O . ARG A 1 73 ? 19.392 -1.719 -10.973 1.00 96.75 73 ARG A O 1
ATOM 598 N N . ASP A 1 74 ? 20.789 -3.263 -10.112 1.00 96.62 74 ASP A N 1
ATOM 599 C CA . ASP A 1 74 ? 21.091 -3.950 -11.375 1.00 96.62 74 ASP A CA 1
ATOM 600 C C . ASP A 1 74 ? 20.010 -4.977 -11.777 1.00 96.62 74 ASP A C 1
ATOM 602 O O . ASP A 1 74 ? 19.996 -5.449 -12.912 1.00 96.62 74 ASP A O 1
ATOM 606 N N . GLU A 1 75 ? 19.069 -5.285 -10.876 1.00 95.56 75 GLU A N 1
ATOM 607 C CA . GLU A 1 75 ? 17.906 -6.151 -11.107 1.00 95.56 75 GLU A CA 1
ATOM 608 C C . GLU A 1 75 ? 16.622 -5.478 -10.573 1.00 95.56 75 GLU A C 1
ATOM 610 O O . GLU A 1 75 ? 15.993 -5.942 -9.617 1.00 95.56 75 GLU A O 1
ATOM 615 N N . PRO A 1 76 ? 16.204 -4.342 -11.162 1.00 95.31 76 PRO A N 1
ATOM 616 C CA . PRO A 1 76 ? 15.213 -3.471 -10.539 1.00 95.31 76 PRO A CA 1
ATOM 617 C C . PRO A 1 76 ? 13.819 -4.092 -10.426 1.00 95.31 76 PRO A C 1
ATOM 619 O O . PRO A 1 76 ? 13.059 -3.715 -9.541 1.00 95.31 76 PRO A O 1
ATOM 622 N N . ALA A 1 77 ? 13.492 -5.054 -11.291 1.00 93.25 77 ALA A N 1
ATOM 623 C CA . ALA A 1 77 ? 12.217 -5.764 -11.302 1.00 93.25 77 ALA A CA 1
ATOM 624 C C . ALA A 1 77 ? 12.273 -7.122 -10.576 1.00 93.25 77 ALA A C 1
ATOM 626 O O . ALA A 1 77 ? 11.472 -8.001 -10.890 1.00 93.25 77 ALA A O 1
ATOM 627 N N . HIS A 1 78 ? 13.211 -7.316 -9.637 1.00 93.00 78 HIS A N 1
ATOM 628 C CA . HIS A 1 78 ? 13.294 -8.543 -8.841 1.00 93.00 78 HIS A CA 1
ATOM 629 C C . HIS A 1 78 ? 11.936 -8.839 -8.155 1.00 93.00 78 HIS A C 1
ATOM 631 O O . HIS A 1 78 ? 11.439 -7.975 -7.426 1.00 93.00 78 HIS A O 1
ATOM 637 N N . PRO A 1 79 ? 11.341 -10.042 -8.312 1.00 85.81 79 PRO A N 1
ATOM 638 C CA . PRO A 1 79 ? 9.936 -10.305 -7.958 1.00 85.81 79 PRO A CA 1
ATOM 639 C C . PRO A 1 79 ? 9.532 -10.022 -6.506 1.00 85.81 79 PRO A C 1
ATOM 641 O O . PRO A 1 79 ? 8.372 -9.717 -6.242 1.00 85.81 79 PRO A O 1
ATOM 644 N N . PHE A 1 80 ? 10.478 -10.133 -5.567 1.00 85.31 80 PHE A N 1
ATOM 645 C CA . PHE A 1 80 ? 10.228 -9.974 -4.125 1.00 85.31 80 PHE A CA 1
ATOM 646 C C . PHE A 1 80 ? 10.965 -8.797 -3.479 1.00 85.31 80 PHE A C 1
ATOM 648 O O . PHE A 1 80 ? 10.685 -8.440 -2.339 1.00 85.31 80 PHE A O 1
ATOM 655 N N . ARG A 1 81 ? 11.970 -8.248 -4.165 1.00 93.94 81 ARG A N 1
ATOM 656 C CA . ARG A 1 81 ? 12.903 -7.250 -3.610 1.00 93.94 81 ARG A CA 1
ATOM 657 C C . ARG A 1 81 ? 13.288 -6.248 -4.709 1.00 93.94 81 ARG A C 1
ATOM 659 O O . ARG A 1 81 ? 14.465 -6.181 -5.060 1.00 93.94 81 ARG A O 1
ATOM 666 N N . PRO A 1 82 ? 12.305 -5.592 -5.350 1.00 96.25 82 PRO A N 1
ATOM 667 C CA . PRO A 1 82 ? 12.572 -4.698 -6.469 1.00 96.25 82 PRO A CA 1
ATOM 668 C C . PRO A 1 82 ? 13.361 -3.471 -6.006 1.00 96.25 82 PRO A C 1
ATOM 670 O O . PRO A 1 82 ? 13.243 -3.050 -4.861 1.00 96.25 82 PRO A O 1
ATOM 673 N N . TYR A 1 83 ? 14.140 -2.868 -6.901 1.00 98.12 83 TYR A N 1
ATOM 674 C CA . TYR A 1 83 ? 14.874 -1.645 -6.579 1.00 98.12 83 TYR A CA 1
ATOM 675 C C . TYR A 1 83 ? 13.935 -0.459 -6.337 1.00 98.12 83 TYR A C 1
ATOM 677 O O . TYR A 1 83 ? 12.957 -0.256 -7.066 1.00 98.12 83 TYR A O 1
ATOM 685 N N . GLY A 1 84 ? 14.341 0.391 -5.394 1.00 97.50 84 GLY A N 1
ATOM 686 C CA . GLY A 1 84 ? 13.701 1.665 -5.104 1.00 97.50 84 GLY A CA 1
ATOM 687 C C . GLY A 1 84 ? 12.622 1.540 -4.035 1.00 97.50 84 GLY A C 1
ATOM 688 O O . GLY A 1 84 ? 12.700 0.696 -3.143 1.00 97.50 84 GLY A O 1
ATOM 689 N N . ALA A 1 85 ? 11.635 2.422 -4.108 1.00 97.81 85 ALA A N 1
ATOM 690 C CA . ALA A 1 85 ? 10.480 2.421 -3.229 1.00 97.81 85 ALA A CA 1
ATOM 691 C C . ALA A 1 85 ? 9.246 1.911 -3.985 1.00 97.81 85 ALA A C 1
ATOM 693 O O . ALA A 1 85 ? 8.994 2.296 -5.130 1.00 97.81 85 ALA A O 1
ATOM 694 N N . THR A 1 86 ? 8.477 1.035 -3.337 1.00 98.25 86 THR A N 1
ATOM 695 C CA . THR A 1 86 ? 7.342 0.346 -3.964 1.00 98.25 86 THR A CA 1
ATOM 696 C C . THR A 1 86 ? 6.043 1.095 -3.685 1.00 98.25 86 THR A C 1
ATOM 698 O O . THR A 1 86 ? 5.598 1.167 -2.541 1.00 98.25 86 THR A O 1
ATOM 701 N N . ILE A 1 87 ? 5.405 1.624 -4.734 1.00 98.69 87 ILE A N 1
ATOM 702 C CA . ILE A 1 87 ? 4.222 2.496 -4.615 1.00 98.69 87 ILE A CA 1
ATOM 703 C C . ILE A 1 87 ? 3.068 1.797 -3.890 1.00 98.69 87 ILE A C 1
ATOM 705 O O . ILE A 1 87 ? 2.428 2.384 -3.018 1.00 98.69 87 ILE A O 1
ATOM 709 N N . GLY A 1 88 ? 2.813 0.528 -4.219 1.00 98.50 88 GLY A N 1
ATOM 710 C CA . GLY A 1 88 ? 1.724 -0.238 -3.609 1.00 98.50 88 GLY A CA 1
ATOM 711 C C . GLY A 1 88 ? 1.853 -0.367 -2.092 1.00 98.50 88 GLY A C 1
ATOM 712 O O . GLY A 1 88 ? 0.855 -0.240 -1.385 1.00 98.50 88 GLY A O 1
ATOM 713 N N . HIS A 1 89 ? 3.078 -0.511 -1.579 1.00 98.69 89 HIS A N 1
ATOM 714 C CA . HIS A 1 89 ? 3.307 -0.609 -0.139 1.00 98.69 89 HIS A CA 1
ATOM 715 C C . HIS A 1 89 ? 2.933 0.680 0.593 1.00 98.69 89 HIS A C 1
ATOM 717 O O . HIS A 1 89 ? 2.542 0.626 1.752 1.00 98.69 89 HIS A O 1
ATOM 723 N N . TRP A 1 90 ? 3.010 1.852 -0.041 1.00 98.81 90 TRP A N 1
ATOM 724 C CA . TRP A 1 90 ? 2.630 3.100 0.627 1.00 98.81 90 TRP A CA 1
ATOM 725 C C . TRP A 1 90 ? 1.122 3.141 0.897 1.00 98.81 90 TRP A C 1
ATOM 727 O O . TRP A 1 90 ? 0.692 3.551 1.978 1.00 98.81 90 TRP A O 1
ATOM 737 N N . PHE A 1 91 ? 0.317 2.641 -0.044 1.00 98.88 91 PHE A N 1
ATOM 738 C CA . PHE A 1 91 ? -1.121 2.476 0.152 1.00 98.88 91 PHE A CA 1
ATOM 739 C C . PHE A 1 91 ? -1.438 1.413 1.206 1.00 98.88 91 PHE A C 1
ATOM 741 O O . PHE A 1 91 ? -2.275 1.646 2.080 1.00 98.88 91 PHE A O 1
ATOM 748 N N . GLU A 1 92 ? -0.732 0.286 1.185 1.00 98.81 92 GLU A N 1
ATOM 749 C CA . GLU A 1 92 ? -0.918 -0.772 2.178 1.00 98.81 92 GLU A CA 1
ATOM 750 C C . GLU A 1 92 ? -0.560 -0.292 3.593 1.00 98.81 92 GLU A C 1
ATOM 752 O O . GLU A 1 92 ? -1.368 -0.405 4.518 1.00 98.81 92 GLU A O 1
ATOM 757 N N . TRP A 1 93 ? 0.591 0.363 3.766 1.00 98.88 93 TRP A N 1
ATOM 758 C CA . TRP A 1 93 ? 0.969 0.992 5.031 1.00 98.88 93 TRP A CA 1
ATOM 759 C C . TRP A 1 93 ? -0.045 2.051 5.474 1.00 98.88 93 TRP A C 1
ATOM 761 O O . TRP A 1 93 ? -0.381 2.098 6.659 1.00 98.88 93 TRP A O 1
ATOM 771 N N 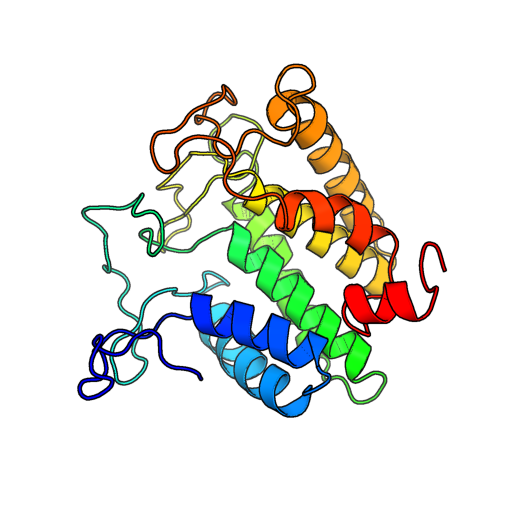. SER A 1 94 ? -0.587 2.857 4.554 1.00 98.88 94 SER A N 1
ATOM 772 C CA . SER A 1 94 ? -1.663 3.815 4.851 1.00 98.88 94 SER A CA 1
ATOM 773 C C . SER A 1 94 ? -2.900 3.108 5.426 1.00 98.88 94 SER A C 1
ATOM 775 O O . SER A 1 94 ? -3.356 3.434 6.528 1.00 98.88 94 SER A O 1
ATOM 777 N N . ARG A 1 95 ? -3.388 2.058 4.754 1.00 98.62 95 ARG A N 1
ATOM 778 C CA . ARG A 1 95 ? -4.520 1.233 5.209 1.00 98.62 95 ARG A CA 1
ATOM 779 C C . ARG A 1 95 ? -4.263 0.583 6.570 1.00 98.62 95 ARG A C 1
ATOM 781 O O . ARG A 1 95 ? -5.139 0.613 7.440 1.00 98.62 95 ARG A O 1
ATOM 788 N N . LEU A 1 96 ? -3.086 -0.004 6.779 1.00 98.69 96 LEU A N 1
ATOM 789 C CA . LEU A 1 96 ? -2.725 -0.670 8.035 1.00 98.69 96 LEU A CA 1
ATOM 790 C C . LEU A 1 96 ? -2.614 0.327 9.197 1.00 98.69 96 LEU A C 1
ATOM 792 O O . LEU A 1 96 ? -3.088 0.043 10.299 1.00 98.69 96 LEU A O 1
ATOM 796 N N . THR A 1 97 ? -2.081 1.524 8.941 1.00 98.88 97 THR A N 1
ATOM 797 C CA . THR A 1 97 ? -2.030 2.628 9.915 1.00 98.88 97 THR A CA 1
ATOM 798 C C . THR A 1 97 ? -3.440 3.041 10.352 1.00 98.88 97 THR A C 1
ATOM 800 O O . THR A 1 97 ? -3.715 3.181 11.546 1.00 98.88 97 THR A O 1
ATOM 803 N N . LEU A 1 98 ? -4.380 3.151 9.408 1.00 98.69 98 LEU A N 1
ATOM 804 C CA . LEU A 1 98 ? -5.780 3.476 9.707 1.00 98.69 98 LEU A CA 1
ATOM 805 C C . LEU A 1 98 ? -6.519 2.335 10.411 1.00 98.69 98 LEU A C 1
ATOM 807 O O . LEU A 1 98 ? -7.374 2.587 11.259 1.00 98.69 98 LEU A O 1
ATOM 811 N N . SER A 1 99 ? -6.175 1.088 10.093 1.00 98.25 99 SER A N 1
ATOM 812 C CA . SER A 1 99 ? -6.721 -0.093 10.768 1.00 98.25 99 SER A CA 1
ATOM 813 C C . SER A 1 99 ? -6.287 -0.129 12.237 1.00 98.25 99 SER A C 1
ATOM 815 O O . SER A 1 99 ? -7.115 -0.359 13.120 1.00 98.25 99 SER A O 1
ATOM 817 N N . LEU A 1 100 ? -5.018 0.194 12.529 1.00 98.62 100 LEU A N 1
ATOM 818 C CA . LEU A 1 100 ? -4.551 0.390 13.904 1.00 98.62 100 LEU A CA 1
ATOM 819 C C . LEU A 1 100 ? -5.298 1.542 14.586 1.00 98.62 100 LEU A C 1
ATOM 821 O O . LEU A 1 100 ? -5.777 1.370 15.704 1.00 98.62 100 LEU A O 1
ATOM 825 N N . ARG A 1 101 ? -5.438 2.693 13.914 1.00 98.62 101 ARG A N 1
ATOM 826 C CA . ARG A 1 101 ? -6.183 3.847 14.447 1.00 98.62 101 ARG A CA 1
ATOM 827 C C . ARG A 1 101 ? -7.603 3.455 14.854 1.00 98.62 101 ARG A C 1
ATOM 829 O O . ARG A 1 101 ? -8.044 3.795 15.944 1.00 98.62 101 ARG A O 1
ATOM 836 N N . ALA A 1 102 ? -8.307 2.722 13.994 1.00 97.81 102 ALA A N 1
ATOM 837 C CA . ALA A 1 102 ? -9.652 2.240 14.282 1.00 97.81 102 ALA A CA 1
ATOM 838 C C . ALA A 1 102 ? -9.679 1.252 15.460 1.00 97.81 102 ALA A C 1
ATOM 840 O O . ALA A 1 102 ? -10.599 1.305 16.270 1.00 97.81 102 ALA A O 1
ATOM 841 N N . ALA A 1 103 ? -8.670 0.386 15.584 1.00 97.50 103 ALA A N 1
ATOM 842 C CA . ALA A 1 103 ? -8.572 -0.571 16.684 1.00 97.50 103 ALA A CA 1
ATOM 843 C C . ALA A 1 103 ? -8.246 0.080 18.043 1.00 97.50 103 ALA A C 1
ATOM 845 O O . ALA A 1 103 ? -8.657 -0.445 19.074 1.00 97.50 103 ALA A O 1
ATOM 846 N N . LEU A 1 104 ? -7.517 1.202 18.050 1.00 97.81 104 LEU A N 1
ATOM 847 C CA . LEU A 1 104 ? -7.188 1.967 19.260 1.00 97.81 104 LEU A CA 1
ATOM 848 C C . LEU A 1 104 ? -8.316 2.919 19.701 1.00 97.81 104 LEU A C 1
ATOM 850 O O . LEU A 1 104 ? -8.382 3.280 20.874 1.00 97.81 104 LEU A O 1
ATOM 854 N N . GLY A 1 105 ? -9.207 3.324 18.791 1.00 96.94 105 GLY A N 1
ATOM 855 C CA . GLY A 1 105 ? -10.314 4.230 19.110 1.00 96.94 105 GLY A CA 1
ATOM 856 C C . GLY A 1 105 ? -9.822 5.588 19.620 1.00 96.94 105 GLY A C 1
ATOM 857 O O . GLY A 1 105 ? -8.953 6.204 19.006 1.00 96.94 105 GLY A O 1
ATOM 858 N N . ASP A 1 106 ? -10.363 6.049 20.748 1.00 96.31 106 ASP A N 1
ATOM 859 C CA . ASP A 1 106 ? -10.029 7.354 21.341 1.00 96.31 106 ASP A CA 1
ATOM 860 C C . ASP A 1 106 ? -8.579 7.447 21.853 1.00 96.31 106 ASP A C 1
ATOM 862 O O . ASP A 1 106 ? -8.053 8.545 22.025 1.00 96.31 106 ASP A O 1
ATOM 866 N N . GLU A 1 107 ? -7.909 6.310 22.071 1.00 96.50 107 GLU A N 1
ATOM 867 C CA . GLU A 1 107 ? -6.496 6.266 22.471 1.00 96.50 107 GLU A CA 1
ATOM 868 C C . GLU A 1 107 ? -5.538 6.434 21.279 1.00 96.50 107 GLU A C 1
ATOM 870 O O . GLU A 1 107 ? -4.322 6.516 21.463 1.00 96.50 107 GLU A O 1
ATOM 875 N N . ALA A 1 108 ? -6.059 6.474 20.048 1.00 97.94 108 ALA A N 1
ATOM 876 C CA . ALA A 1 108 ? -5.239 6.527 18.851 1.00 97.94 108 ALA A CA 1
ATOM 877 C C . ALA A 1 108 ? -4.468 7.860 18.745 1.00 97.94 108 ALA A C 1
ATOM 879 O O . ALA A 1 108 ? -5.083 8.932 18.720 1.00 97.94 108 ALA A O 1
ATOM 880 N N . PRO A 1 109 ? -3.130 7.836 18.608 1.00 97.81 109 PRO A N 1
ATOM 881 C CA . PRO A 1 109 ? -2.358 9.057 18.434 1.00 97.81 109 PRO A CA 1
ATOM 882 C C . PRO A 1 109 ? -2.648 9.728 17.080 1.00 97.81 109 PRO A C 1
ATOM 884 O O . PRO A 1 109 ? -2.842 9.062 16.061 1.00 97.81 109 PRO A O 1
ATOM 887 N N . GLY A 1 110 ? -2.643 11.067 17.065 1.00 97.88 110 GLY A N 1
ATOM 888 C CA . GLY A 1 110 ? -3.041 11.871 15.898 1.00 97.88 110 GLY A CA 1
ATOM 889 C C . GLY A 1 110 ? -2.235 11.592 14.624 1.00 97.88 110 GLY A C 1
ATOM 890 O O . GLY A 1 110 ? -2.814 11.565 13.538 1.00 97.88 110 GLY A O 1
ATOM 891 N N . TRP A 1 111 ? -0.941 11.272 14.767 1.00 98.56 111 TRP A N 1
ATOM 892 C CA . TRP A 1 111 ? -0.047 10.984 13.638 1.00 98.56 111 TRP A CA 1
ATOM 893 C C . TRP A 1 111 ? -0.535 9.823 12.765 1.00 98.56 111 TRP A C 1
ATOM 895 O O . TRP A 1 111 ? -0.252 9.808 11.575 1.00 98.56 111 TRP A O 1
ATOM 905 N N . LEU A 1 112 ? -1.317 8.877 13.305 1.00 98.81 112 LEU A N 1
ATOM 906 C CA . LEU A 1 112 ? -1.821 7.747 12.519 1.00 98.81 112 LEU A CA 1
ATOM 907 C C . LEU A 1 112 ? -2.679 8.201 11.334 1.00 98.81 112 LEU A C 1
ATOM 909 O O . LEU A 1 112 ? -2.645 7.583 10.275 1.00 98.81 112 LEU A O 1
ATOM 913 N N . LEU A 1 113 ? -3.473 9.261 11.503 1.00 98.81 113 LEU A N 1
ATOM 914 C CA . LEU A 1 113 ? -4.275 9.786 10.401 1.00 98.81 113 LEU A CA 1
ATOM 915 C C . LEU A 1 113 ? -3.425 10.634 9.450 1.00 98.81 113 LEU A C 1
ATOM 917 O O . LEU A 1 113 ? -3.541 10.483 8.235 1.00 98.81 113 LEU A O 1
ATOM 921 N N . ASP A 1 114 ? -2.591 11.515 9.998 1.00 98.69 114 ASP A N 1
ATOM 922 C CA . ASP A 1 114 ? -1.796 12.460 9.209 1.00 98.69 114 ASP A CA 1
ATOM 923 C C . ASP A 1 114 ? -0.761 11.738 8.331 1.00 98.69 114 ASP A C 1
ATOM 925 O O . ASP A 1 11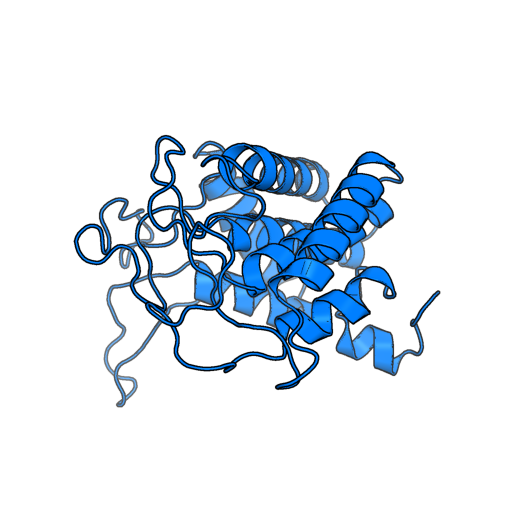4 ? -0.636 12.025 7.136 1.00 98.69 114 ASP A O 1
ATOM 929 N N . ASP A 1 115 ? -0.088 10.729 8.880 1.00 98.81 115 ASP A N 1
ATOM 930 C CA . ASP A 1 115 ? 0.909 9.948 8.155 1.00 98.81 115 ASP A CA 1
ATOM 931 C C . ASP A 1 115 ? 0.254 9.016 7.124 1.00 98.81 115 ASP A C 1
ATOM 933 O O . ASP A 1 115 ? 0.764 8.865 6.013 1.00 98.81 115 ASP A O 1
ATOM 937 N N . ALA A 1 116 ? -0.915 8.436 7.434 1.00 98.88 116 ALA A N 1
ATOM 938 C CA . ALA A 1 116 ? -1.662 7.625 6.472 1.00 98.88 116 ALA A CA 1
ATOM 939 C C . ALA A 1 116 ? -2.118 8.447 5.257 1.00 98.88 116 ALA A C 1
ATOM 941 O O . ALA A 1 116 ? -2.026 7.968 4.123 1.00 98.88 116 ALA A O 1
ATOM 942 N N . ARG A 1 117 ? -2.577 9.688 5.476 1.00 98.88 117 ARG A N 1
ATOM 943 C CA . ARG A 1 117 ? -2.891 10.633 4.393 1.00 98.88 117 ARG A CA 1
ATOM 944 C C . ARG A 1 117 ? -1.654 10.955 3.568 1.00 98.88 117 ARG A C 1
ATOM 946 O O . ARG A 1 117 ? -1.697 10.878 2.349 1.00 98.88 117 ARG A O 1
ATOM 953 N N . SER A 1 118 ? -0.540 11.234 4.234 1.00 98.88 118 SER A N 1
ATOM 954 C CA . SER A 1 118 ? 0.695 11.618 3.553 1.00 98.88 118 SER A CA 1
ATOM 955 C C . SER A 1 118 ? 1.277 10.492 2.690 1.00 98.88 118 SER A C 1
ATOM 957 O O . SER A 1 118 ? 1.722 10.750 1.571 1.00 98.88 118 SER A O 1
ATOM 959 N N . LEU A 1 119 ? 1.214 9.240 3.160 1.00 98.88 119 LEU A N 1
ATOM 960 C CA . LEU A 1 119 ? 1.557 8.058 2.362 1.00 98.88 119 LEU A CA 1
ATOM 961 C C . LEU A 1 119 ? 0.649 7.905 1.138 1.00 98.88 119 LEU A C 1
ATOM 963 O O . LEU A 1 119 ? 1.138 7.666 0.035 1.00 98.88 119 LEU A O 1
ATOM 967 N N . PHE A 1 120 ? -0.664 8.063 1.325 1.00 98.88 120 PHE A N 1
ATOM 968 C CA . PHE A 1 120 ? -1.632 7.994 0.232 1.00 98.88 120 PHE A CA 1
ATOM 969 C C . PHE A 1 120 ? -1.356 9.074 -0.819 1.00 98.88 120 PHE A C 1
ATOM 971 O O . PHE A 1 120 ? -1.210 8.761 -1.999 1.00 98.88 120 PHE A O 1
ATOM 978 N N . ASP A 1 121 ? -1.207 10.328 -0.393 1.00 98.81 121 ASP A N 1
ATOM 979 C CA . ASP A 1 121 ? -0.949 11.465 -1.277 1.00 98.81 121 ASP A CA 1
ATOM 980 C C . ASP A 1 121 ? 0.380 11.310 -2.028 1.00 98.81 121 ASP A C 1
ATOM 982 O O . ASP A 1 121 ? 0.469 11.641 -3.214 1.00 98.81 121 ASP A O 1
ATOM 986 N N . ALA A 1 122 ? 1.415 10.777 -1.369 1.00 98.75 122 ALA A N 1
ATOM 987 C CA . ALA A 1 122 ? 2.675 10.437 -2.021 1.00 98.75 122 ALA A CA 1
ATOM 988 C C . ALA A 1 122 ? 2.492 9.345 -3.082 1.00 98.75 122 ALA A C 1
ATOM 990 O O . ALA A 1 122 ? 2.963 9.513 -4.208 1.00 98.75 122 ALA A O 1
ATOM 991 N N . GLY A 1 123 ? 1.754 8.277 -2.762 1.00 98.75 123 GLY A N 1
ATOM 992 C CA . GLY A 1 123 ? 1.491 7.173 -3.688 1.00 98.75 123 GLY A CA 1
ATOM 993 C C . GLY A 1 123 ? 0.721 7.627 -4.923 1.00 98.75 123 GLY A C 1
ATOM 994 O O . GLY A 1 123 ? 1.033 7.214 -6.039 1.00 98.75 123 GLY A O 1
ATOM 995 N N . VAL A 1 124 ? -0.245 8.535 -4.756 1.00 98.75 124 VAL A N 1
ATOM 996 C CA . VAL A 1 124 ? -0.962 9.143 -5.884 1.00 98.75 124 VAL A CA 1
ATOM 997 C C . VAL A 1 124 ? -0.027 10.011 -6.719 1.00 98.75 124 VAL A C 1
ATOM 999 O O . VAL A 1 124 ? 0.041 9.828 -7.932 1.00 98.75 124 VAL A O 1
ATOM 1002 N N . ARG A 1 125 ? 0.709 10.929 -6.080 1.00 98.62 125 ARG A N 1
ATOM 1003 C CA . ARG A 1 125 ? 1.585 11.895 -6.760 1.00 98.62 125 ARG A CA 1
ATOM 1004 C C . ARG A 1 125 ? 2.679 11.226 -7.589 1.00 98.62 125 ARG A C 1
ATOM 1006 O O . ARG A 1 125 ? 3.005 11.725 -8.660 1.00 98.62 125 ARG A O 1
ATOM 1013 N N . GLU A 1 126 ? 3.265 10.149 -7.079 1.00 98.69 126 GLU A N 1
ATOM 1014 C CA . GLU A 1 126 ? 4.458 9.525 -7.669 1.00 98.69 126 GLU A CA 1
ATOM 1015 C C . GLU A 1 126 ? 4.150 8.218 -8.400 1.00 98.69 126 GLU A C 1
ATOM 1017 O O . GLU A 1 126 ? 4.972 7.729 -9.168 1.00 98.69 126 GLU A O 1
ATOM 1022 N N . GLY A 1 127 ? 2.955 7.664 -8.199 1.00 98.56 127 GLY A N 1
ATOM 1023 C CA . GLY A 1 127 ? 2.568 6.392 -8.782 1.00 98.56 127 GLY A CA 1
ATOM 1024 C C . GLY A 1 127 ? 1.566 6.498 -9.928 1.00 98.56 127 GLY A C 1
ATOM 1025 O O . GLY A 1 127 ? 1.700 5.772 -10.912 1.00 98.56 127 GLY A O 1
ATOM 1026 N N . TRP A 1 128 ? 0.541 7.350 -9.813 1.00 98.75 128 TRP A N 1
ATOM 1027 C CA . TRP A 1 128 ? -0.617 7.316 -10.714 1.00 98.75 128 TRP A CA 1
ATOM 1028 C C . TRP A 1 128 ? -0.378 8.082 -12.014 1.00 98.75 128 TRP A C 1
ATOM 1030 O O . TRP A 1 128 ? -0.244 9.303 -12.011 1.00 98.75 128 TRP A O 1
ATOM 1040 N N . ALA A 1 129 ? -0.403 7.371 -13.143 1.00 98.31 129 ALA A N 1
ATOM 1041 C CA . ALA A 1 129 ? -0.316 7.942 -14.488 1.00 98.31 129 ALA A CA 1
ATOM 1042 C C . ALA A 1 129 ? 0.884 8.877 -14.746 1.00 98.31 129 ALA A C 1
ATOM 1044 O O . ALA A 1 129 ? 0.868 9.704 -15.661 1.00 98.31 129 ALA A O 1
ATOM 1045 N N . VAL A 1 130 ? 1.952 8.706 -13.967 1.00 98.38 130 VAL A N 1
ATOM 1046 C CA . VAL A 1 130 ? 3.164 9.541 -13.984 1.00 98.38 130 VAL A CA 1
ATOM 1047 C C . VAL A 1 130 ? 4.012 9.380 -15.245 1.00 98.38 130 VAL A C 1
ATOM 1049 O O . VAL A 1 130 ? 4.932 10.154 -15.488 1.00 98.38 130 VAL A O 1
ATOM 1052 N N . ASP A 1 131 ? 3.700 8.385 -16.068 1.00 97.50 131 ASP A N 1
ATOM 1053 C CA . ASP A 1 131 ? 4.452 8.030 -17.265 1.00 97.50 131 ASP A CA 1
ATOM 1054 C C . ASP A 1 131 ? 3.619 8.127 -18.560 1.00 97.50 131 ASP A C 1
ATOM 1056 O O . ASP A 1 131 ? 4.037 7.629 -19.610 1.00 97.50 131 ASP A O 1
ATOM 1060 N N . GLY A 1 132 ? 2.456 8.789 -18.484 1.00 97.69 132 GLY A N 1
ATOM 1061 C CA . GLY A 1 132 ? 1.587 9.116 -19.618 1.00 97.69 132 GLY A CA 1
ATOM 1062 C C . GLY A 1 132 ? 0.460 8.118 -19.911 1.00 97.69 132 GLY A C 1
ATOM 1063 O O . GLY A 1 132 ? -0.355 8.390 -20.792 1.00 97.69 132 GLY A O 1
ATOM 1064 N N . ALA A 1 133 ? 0.375 6.999 -19.186 1.00 98.06 133 ALA A N 1
ATOM 1065 C CA . ALA A 1 133 ? -0.711 6.020 -19.297 1.00 98.06 133 ALA A CA 1
ATOM 1066 C C . ALA A 1 133 ? -1.386 5.790 -17.939 1.00 98.06 133 ALA A C 1
ATOM 1068 O O . ALA A 1 133 ? -0.737 5.897 -16.907 1.00 98.06 133 ALA A O 1
ATOM 1069 N N . GLU A 1 134 ? -2.676 5.443 -17.912 1.00 98.31 134 GLU A N 1
ATOM 1070 C CA . GLU A 1 134 ? -3.376 5.140 -16.653 1.00 98.31 134 GLU A CA 1
ATOM 1071 C C . GLU A 1 134 ? -2.708 3.992 -15.868 1.00 98.31 134 GLU A C 1
ATOM 1073 O O . GLU A 1 134 ? -1.950 3.189 -16.420 1.00 98.31 134 GLU A O 1
ATOM 1078 N N . GLY A 1 135 ? -3.002 3.909 -14.570 1.00 98.69 135 GLY A N 1
ATOM 1079 C CA . GLY A 1 135 ? -2.452 2.891 -13.679 1.00 98.69 135 GLY A CA 1
ATOM 1080 C C . GLY A 1 135 ? -1.275 3.388 -12.844 1.00 98.69 135 GLY A C 1
ATOM 1081 O O . GLY A 1 135 ? -0.673 4.426 -13.127 1.00 98.69 135 GLY A O 1
ATOM 1082 N N . PHE A 1 136 ? -0.971 2.627 -11.796 1.00 98.88 136 PHE A N 1
ATOM 1083 C CA . PHE A 1 136 ? 0.174 2.872 -10.931 1.00 98.88 136 PHE A CA 1
ATOM 1084 C C . PHE A 1 136 ? 1.423 2.171 -11.466 1.00 98.88 136 PHE A C 1
ATOM 1086 O O . PHE A 1 136 ? 1.369 0.978 -11.771 1.00 98.88 136 PHE A O 1
ATOM 1093 N N . VAL A 1 137 ? 2.546 2.888 -11.548 1.00 98.75 137 VAL A N 1
ATOM 1094 C CA . VAL A 1 137 ? 3.858 2.248 -11.743 1.00 98.75 137 VAL A CA 1
ATOM 1095 C C . VAL A 1 137 ? 4.230 1.416 -10.512 1.00 98.75 137 VAL A C 1
ATOM 1097 O O . VAL A 1 137 ? 3.724 1.654 -9.413 1.00 98.75 137 VAL A O 1
ATOM 1100 N N . TYR A 1 138 ? 5.099 0.425 -10.691 1.00 98.38 138 TYR A N 1
ATOM 1101 C CA . TYR A 1 138 ? 5.448 -0.514 -9.632 1.00 98.38 138 TYR A CA 1
ATOM 1102 C C . TYR A 1 138 ? 6.410 0.098 -8.609 1.00 98.38 138 TYR A C 1
ATOM 1104 O O . TYR A 1 138 ? 6.116 0.107 -7.410 1.00 98.38 138 TYR A O 1
ATOM 1112 N N . THR A 1 139 ? 7.525 0.662 -9.081 1.00 98.62 139 THR A N 1
ATOM 1113 C CA . THR A 1 139 ? 8.522 1.311 -8.220 1.00 98.62 139 THR A CA 1
ATOM 1114 C C . THR A 1 139 ? 8.980 2.658 -8.757 1.00 98.62 139 THR A C 1
ATOM 1116 O O . THR A 1 139 ? 8.954 2.922 -9.965 1.00 98.62 139 THR A O 1
ATOM 1119 N N . VAL A 1 140 ? 9.444 3.494 -7.834 1.00 98.62 140 VAL A N 1
ATOM 1120 C CA . VAL A 1 140 ? 10.154 4.746 -8.102 1.00 98.62 140 VAL A CA 1
ATOM 1121 C C . VAL A 1 140 ? 11.530 4.707 -7.445 1.00 98.62 140 VAL A C 1
ATOM 1123 O O . VAL A 1 140 ? 11.744 3.966 -6.484 1.00 98.62 140 VAL A O 1
ATOM 1126 N N . ASP A 1 141 ? 12.476 5.492 -7.945 1.00 98.00 141 ASP A N 1
ATOM 1127 C CA . ASP A 1 141 ? 13.747 5.697 -7.256 1.00 98.00 141 ASP A CA 1
ATOM 1128 C C . ASP A 1 141 ? 13.614 6.721 -6.108 1.00 98.00 141 ASP A C 1
ATOM 1130 O O . ASP A 1 141 ? 12.522 7.127 -5.701 1.00 98.00 141 ASP A O 1
ATOM 1134 N N . TRP A 1 142 ? 14.747 7.137 -5.546 1.00 97.25 142 TRP A N 1
ATOM 1135 C CA . TRP A 1 142 ? 14.778 8.024 -4.384 1.00 97.25 142 TRP A CA 1
ATOM 1136 C C . TRP A 1 142 ? 14.487 9.495 -4.702 1.00 97.25 142 TRP A C 1
ATOM 1138 O O . TRP A 1 142 ? 14.267 10.265 -3.763 1.00 97.25 142 TRP A O 1
ATOM 1148 N N . ASP A 1 143 ? 14.444 9.894 -5.978 1.00 96.69 143 ASP A N 1
ATOM 1149 C CA . ASP A 1 143 ? 13.968 11.217 -6.399 1.00 96.69 143 ASP A CA 1
ATOM 1150 C C . ASP A 1 143 ? 12.483 11.218 -6.813 1.00 96.69 143 ASP A C 1
ATOM 1152 O O . ASP A 1 143 ? 11.844 12.277 -6.819 1.00 96.69 143 ASP A O 1
ATOM 1156 N N . GLY A 1 144 ? 11.897 10.030 -6.981 1.00 97.00 144 GLY A N 1
ATOM 1157 C CA . GLY A 1 144 ? 10.502 9.823 -7.367 1.00 97.00 144 GLY A CA 1
ATOM 1158 C C . GLY A 1 144 ? 10.337 9.496 -8.851 1.00 97.00 144 GLY A C 1
ATOM 1159 O O . GLY A 1 144 ? 9.208 9.434 -9.337 1.00 97.00 144 GLY A O 1
ATOM 1160 N N . THR A 1 145 ? 11.433 9.280 -9.583 1.00 98.12 145 THR A N 1
ATOM 1161 C CA . THR A 1 145 ? 11.385 8.878 -10.988 1.00 98.12 145 THR A CA 1
ATOM 1162 C C . THR A 1 145 ? 10.930 7.419 -11.110 1.00 98.12 145 THR A C 1
ATOM 1164 O O . THR A 1 145 ? 11.499 6.545 -10.450 1.00 98.12 145 THR A O 1
ATOM 1167 N N . PRO A 1 146 ? 9.939 7.101 -11.968 1.00 98.31 146 PRO A N 1
ATOM 1168 C CA . PRO A 1 146 ? 9.517 5.721 -12.210 1.00 98.31 146 PRO A CA 1
ATOM 1169 C C . PRO A 1 146 ? 10.657 4.825 -12.705 1.00 98.31 146 PRO A C 1
ATOM 1171 O O . PRO A 1 146 ? 11.304 5.141 -13.705 1.00 98.31 146 PRO A O 1
ATOM 1174 N N . VAL A 1 147 ? 10.845 3.672 -12.057 1.00 97.88 147 VAL A N 1
ATOM 1175 C CA . VAL A 1 147 ? 11.846 2.664 -12.448 1.00 97.88 147 VAL A CA 1
ATOM 1176 C C . VAL A 1 147 ? 11.159 1.474 -13.103 1.00 97.88 147 VAL A C 1
ATOM 1178 O O . VAL A 1 147 ? 11.291 1.264 -14.310 1.00 97.88 147 VAL A O 1
ATOM 1181 N N . VAL A 1 148 ? 10.394 0.701 -12.329 1.00 97.62 148 VAL A N 1
ATOM 1182 C CA . VAL A 1 148 ? 9.618 -0.421 -12.860 1.00 97.62 148 VAL A CA 1
ATOM 1183 C C . VAL A 1 148 ? 8.212 0.079 -13.164 1.00 97.62 148 VAL A C 1
ATOM 1185 O O . VAL A 1 148 ? 7.455 0.449 -12.271 1.00 97.62 148 VAL A O 1
ATOM 1188 N N . ARG A 1 149 ? 7.875 0.142 -14.453 1.00 98.00 149 ARG A N 1
ATOM 1189 C CA . ARG A 1 149 ? 6.661 0.811 -14.958 1.00 98.00 149 ARG A CA 1
ATOM 1190 C C . ARG A 1 149 ? 5.490 -0.140 -15.200 1.00 98.00 149 ARG A C 1
ATOM 1192 O O . ARG A 1 149 ? 4.424 0.294 -15.627 1.00 98.00 149 ARG A O 1
ATOM 1199 N N . GLN A 1 150 ? 5.680 -1.429 -14.967 1.00 97.75 150 GLN A N 1
ATOM 1200 C CA . GLN A 1 150 ? 4.630 -2.434 -15.022 1.00 97.75 150 GLN A CA 1
ATOM 1201 C C . GLN A 1 150 ? 3.534 -2.099 -14.005 1.00 97.75 150 GLN A C 1
ATOM 1203 O O . GLN A 1 150 ? 3.807 -1.543 -12.941 1.00 97.75 150 GLN A O 1
ATOM 1208 N N . ARG A 1 151 ? 2.289 -2.434 -14.340 1.00 98.31 151 ARG A N 1
ATOM 1209 C CA . ARG A 1 151 ? 1.135 -2.270 -13.452 1.00 98.31 151 ARG A CA 1
ATOM 1210 C C . ARG A 1 151 ? 0.835 -3.617 -12.818 1.00 98.31 151 ARG A C 1
ATOM 1212 O O . ARG A 1 151 ? 0.201 -4.465 -13.445 1.00 98.31 151 ARG A O 1
ATOM 1219 N N . MET A 1 152 ? 1.294 -3.814 -11.588 1.00 97.62 152 MET A N 1
ATOM 1220 C CA . MET A 1 152 ? 0.905 -4.985 -10.802 1.00 97.62 152 MET A CA 1
ATOM 1221 C C . MET A 1 152 ? -0.507 -4.772 -10.254 1.00 97.62 152 MET A C 1
ATOM 1223 O O . MET A 1 152 ? -0.781 -3.704 -9.697 1.00 97.62 152 MET A O 1
ATOM 1227 N N . HIS A 1 153 ? -1.408 -5.758 -10.376 1.00 97.88 153 HIS A N 1
ATOM 1228 C CA . HIS A 1 153 ? -2.803 -5.582 -9.931 1.00 97.88 153 HIS A CA 1
ATOM 1229 C C . HIS A 1 153 ? -2.882 -5.180 -8.465 1.00 97.88 153 HIS A C 1
ATOM 1231 O O . HIS A 1 153 ? -3.744 -4.392 -8.081 1.00 97.88 153 HIS A O 1
ATOM 1237 N N . TRP A 1 154 ? -1.964 -5.708 -7.653 1.00 98.25 154 TRP A N 1
ATOM 1238 C CA . TRP A 1 154 ? -2.043 -5.575 -6.209 1.00 98.25 154 TRP A CA 1
ATOM 1239 C C . TRP A 1 154 ? -1.818 -4.125 -5.761 1.00 98.25 154 TRP A C 1
ATOM 1241 O O . TRP A 1 154 ? -2.385 -3.677 -4.767 1.00 98.25 154 TRP A O 1
ATOM 1251 N N . VAL A 1 155 ? -1.075 -3.342 -6.552 1.00 98.69 155 VAL A N 1
ATOM 1252 C CA . VAL A 1 155 ? -0.823 -1.923 -6.274 1.00 98.69 155 VAL A CA 1
ATOM 1253 C C . VAL A 1 155 ? -2.131 -1.134 -6.301 1.00 98.69 155 VAL A C 1
ATOM 1255 O O . VAL A 1 155 ? -2.411 -0.367 -5.382 1.00 98.69 155 VAL A O 1
ATOM 1258 N N . VAL A 1 156 ? -2.972 -1.342 -7.323 1.00 98.81 156 VAL A N 1
ATOM 1259 C CA . VAL A 1 156 ? -4.253 -0.624 -7.404 1.00 98.81 156 VAL A CA 1
ATOM 1260 C C . VAL A 1 156 ? -5.275 -1.159 -6.404 1.00 98.81 156 VAL A C 1
ATOM 1262 O O . VAL A 1 156 ? -6.102 -0.391 -5.920 1.00 98.81 156 VAL A O 1
ATOM 1265 N N . THR A 1 157 ? -5.227 -2.444 -6.048 1.00 98.75 157 THR A N 1
ATOM 1266 C CA . THR A 1 157 ? -6.125 -2.997 -5.023 1.00 98.75 157 THR A CA 1
ATOM 1267 C C . THR A 1 157 ? -5.797 -2.463 -3.631 1.00 98.75 157 THR A C 1
ATOM 1269 O O . THR A 1 157 ? -6.723 -2.148 -2.885 1.00 98.75 157 THR A O 1
ATOM 1272 N N . GLU A 1 158 ? -4.516 -2.272 -3.296 1.00 98.81 158 GLU A N 1
ATOM 1273 C CA . GLU A 1 158 ? -4.124 -1.593 -2.055 1.00 98.81 158 GLU A CA 1
ATOM 1274 C C . GLU A 1 158 ? -4.514 -0.111 -2.084 1.00 98.81 158 GLU A C 1
ATOM 1276 O O . GLU A 1 158 ? -5.045 0.400 -1.099 1.00 98.81 158 GLU A O 1
ATOM 1281 N N . ALA A 1 159 ? -4.359 0.569 -3.226 1.00 98.88 159 ALA A N 1
ATOM 1282 C CA . ALA A 1 159 ? -4.822 1.948 -3.393 1.00 98.88 159 ALA A CA 1
ATOM 1283 C C . ALA A 1 159 ? -6.344 2.077 -3.182 1.00 98.88 159 ALA A C 1
ATOM 1285 O O . ALA A 1 159 ? -6.802 2.960 -2.454 1.00 98.88 159 ALA A O 1
ATOM 1286 N N . LEU A 1 160 ? -7.136 1.166 -3.760 1.00 98.81 160 LEU A N 1
ATOM 1287 C CA . LEU A 1 160 ? -8.586 1.076 -3.552 1.00 98.81 160 LEU A CA 1
ATOM 1288 C C . LEU A 1 160 ? -8.932 0.886 -2.073 1.00 98.81 160 LEU A C 1
ATOM 1290 O O . LEU A 1 160 ? -9.778 1.603 -1.533 1.00 98.81 160 LEU A O 1
ATOM 1294 N N . ALA A 1 161 ? -8.260 -0.054 -1.410 1.00 98.31 161 ALA A N 1
ATOM 1295 C CA . ALA A 1 161 ? -8.489 -0.346 -0.006 1.00 98.31 161 ALA A CA 1
ATOM 1296 C C . ALA A 1 161 ? -8.132 0.862 0.883 1.00 98.31 161 ALA A C 1
ATOM 1298 O O . ALA A 1 161 ? -8.946 1.269 1.713 1.00 98.31 161 ALA A O 1
ATOM 1299 N N . ALA A 1 162 ? -6.985 1.507 0.647 1.00 98.75 162 ALA A N 1
ATOM 1300 C CA . ALA A 1 162 ? -6.565 2.719 1.348 1.00 98.75 162 ALA A CA 1
ATOM 1301 C C . ALA A 1 162 ? -7.540 3.887 1.138 1.00 98.75 162 ALA A C 1
ATOM 1303 O O . ALA A 1 162 ? -7.933 4.535 2.108 1.00 98.75 162 ALA A O 1
ATOM 1304 N N . ALA A 1 163 ? -7.999 4.119 -0.098 1.00 98.81 163 ALA A N 1
ATOM 1305 C CA . ALA A 1 163 ? -8.991 5.150 -0.404 1.00 98.81 163 ALA A CA 1
ATOM 1306 C C . ALA A 1 163 ? -10.302 4.910 0.356 1.00 98.81 163 ALA A C 1
ATOM 1308 O O . ALA A 1 163 ? -10.830 5.821 0.993 1.00 98.81 163 ALA A O 1
ATOM 1309 N N . ALA A 1 164 ? -10.816 3.679 0.355 1.00 98.25 164 ALA A N 1
ATOM 1310 C CA . ALA A 1 164 ? -12.038 3.357 1.082 1.00 98.25 164 ALA A CA 1
ATOM 1311 C C . ALA A 1 164 ? -11.876 3.539 2.603 1.00 98.25 164 ALA A C 1
ATOM 1313 O O . ALA A 1 164 ? -12.767 4.077 3.269 1.00 98.25 164 ALA A O 1
ATOM 1314 N N . THR A 1 165 ? -10.732 3.134 3.165 1.00 98.19 165 THR A N 1
ATOM 1315 C CA . THR A 1 165 ? -10.441 3.312 4.593 1.00 98.19 165 THR A CA 1
ATOM 1316 C C . THR A 1 165 ? -10.287 4.791 4.969 1.00 98.19 165 THR A C 1
ATOM 1318 O O . THR A 1 165 ? -10.839 5.212 5.987 1.00 98.19 165 THR A O 1
ATOM 1321 N N . LEU A 1 166 ? -9.617 5.604 4.143 1.00 98.75 166 LEU A N 1
ATOM 1322 C CA . LEU A 1 166 ? -9.493 7.053 4.345 1.00 98.75 166 LEU A CA 1
ATOM 1323 C C . LEU A 1 166 ? -10.837 7.766 4.224 1.00 98.75 166 LEU A C 1
ATOM 1325 O O . LEU A 1 166 ? -11.154 8.605 5.069 1.00 98.75 166 LEU A O 1
ATOM 1329 N N . HIS A 1 167 ? -11.651 7.408 3.228 1.00 98.31 167 HIS A N 1
ATOM 1330 C CA . HIS A 1 167 ? -12.996 7.956 3.082 1.00 98.31 167 HIS A CA 1
ATOM 1331 C C . HIS A 1 167 ? -13.822 7.713 4.349 1.00 98.31 167 HIS A C 1
ATOM 1333 O O . HIS A 1 167 ? -14.384 8.650 4.910 1.00 98.31 167 HIS A O 1
ATOM 1339 N N . ARG A 1 168 ? -13.814 6.480 4.871 1.00 96.75 168 ARG A N 1
ATOM 1340 C CA . ARG A 1 168 ? -14.507 6.135 6.120 1.00 96.75 168 ARG A CA 1
ATOM 1341 C C . ARG A 1 168 ? -13.963 6.893 7.332 1.00 96.75 168 ARG A C 1
ATOM 1343 O O . ARG A 1 168 ? -14.741 7.323 8.176 1.00 96.75 168 ARG A O 1
ATOM 1350 N N . ALA A 1 169 ? -12.645 7.055 7.433 1.00 97.38 169 ALA A N 1
ATOM 1351 C CA . ALA A 1 169 ? -12.017 7.723 8.571 1.00 97.38 169 ALA A CA 1
ATOM 1352 C C . ALA A 1 169 ? -12.242 9.246 8.593 1.00 97.38 169 ALA A C 1
ATOM 1354 O O . ALA A 1 169 ? -12.122 9.858 9.653 1.00 97.38 169 ALA A O 1
ATOM 1355 N N . THR A 1 170 ? -12.522 9.863 7.440 1.00 98.06 170 THR A N 1
ATOM 1356 C CA . THR A 1 170 ? -12.468 11.328 7.279 1.00 98.06 170 THR A CA 1
ATOM 1357 C C . THR A 1 170 ? -13.746 11.963 6.740 1.00 98.06 170 THR A C 1
ATOM 1359 O O . THR A 1 170 ? -13.955 13.153 6.954 1.00 98.06 170 THR A O 1
ATOM 1362 N N . GLY A 1 171 ? -14.576 11.207 6.019 1.00 98.06 171 GLY A N 1
ATOM 1363 C CA . GLY A 1 171 ? -15.713 11.724 5.257 1.00 98.06 171 GLY A CA 1
ATOM 1364 C C . GLY A 1 171 ? -15.332 12.544 4.017 1.00 98.06 171 GLY A C 1
ATOM 1365 O O . GLY A 1 171 ? -16.221 13.075 3.355 1.00 98.06 171 GLY A O 1
ATOM 1366 N N . ASP A 1 172 ? -14.043 12.664 3.682 1.00 98.50 172 ASP A N 1
ATOM 1367 C CA . ASP A 1 172 ? -13.594 13.483 2.556 1.00 98.50 172 ASP A CA 1
ATOM 1368 C C . ASP A 1 172 ? -13.988 12.825 1.215 1.00 98.50 172 ASP A C 1
ATOM 1370 O O . ASP A 1 172 ? -13.604 11.672 0.957 1.00 98.50 172 ASP A O 1
ATOM 1374 N N . PRO A 1 173 ? -14.763 13.514 0.353 1.00 98.25 173 PRO A N 1
ATOM 1375 C CA . PRO A 1 173 ? -15.234 12.960 -0.912 1.00 98.25 173 PRO A CA 1
ATOM 1376 C C . PRO A 1 173 ? -14.115 12.691 -1.928 1.00 98.25 173 PRO A C 1
ATOM 1378 O O . PRO A 1 173 ? -14.331 11.888 -2.836 1.00 98.25 173 PRO A O 1
ATOM 1381 N N . MET A 1 174 ? -12.928 13.298 -1.790 1.00 98.44 174 MET A N 1
ATOM 1382 C CA . MET A 1 174 ? -11.793 13.054 -2.689 1.00 98.44 174 MET A CA 1
ATOM 1383 C C . MET A 1 174 ? -11.450 11.562 -2.763 1.00 98.44 174 MET A C 1
ATOM 1385 O O . MET A 1 174 ? -11.283 11.014 -3.852 1.00 98.44 174 MET A O 1
ATOM 1389 N N . TYR A 1 175 ? -11.422 10.875 -1.620 1.00 98.75 175 TYR A N 1
ATOM 1390 C CA . TYR A 1 175 ? -11.089 9.453 -1.576 1.00 98.75 175 TYR A CA 1
ATOM 1391 C C . TYR A 1 175 ? -12.129 8.581 -2.294 1.00 98.75 175 TYR A C 1
ATOM 1393 O O . TYR A 1 175 ? -11.765 7.595 -2.931 1.00 98.75 175 TYR A O 1
ATOM 1401 N N . ALA A 1 176 ? -13.411 8.960 -2.264 1.00 98.06 176 ALA A N 1
ATOM 1402 C CA . ALA A 1 176 ? -14.454 8.265 -3.019 1.00 98.06 176 ALA A CA 1
ATOM 1403 C C . ALA A 1 176 ? -14.293 8.467 -4.538 1.00 98.06 176 ALA A C 1
ATOM 1405 O O . ALA A 1 176 ? -14.513 7.534 -5.312 1.00 98.06 176 ALA A O 1
ATOM 1406 N N . VAL A 1 177 ? -13.859 9.659 -4.968 1.00 98.50 177 VAL A N 1
ATOM 1407 C CA . VAL A 1 177 ? -13.532 9.943 -6.375 1.00 98.50 177 VAL A CA 1
ATOM 1408 C C . VAL A 1 177 ? -12.342 9.099 -6.837 1.00 98.50 177 VAL A C 1
ATOM 1410 O O . VAL A 1 177 ? -12.445 8.431 -7.867 1.00 98.50 177 VAL A O 1
ATOM 1413 N N . CYS A 1 178 ? -11.254 9.063 -6.060 1.00 98.56 178 CYS A N 1
ATOM 1414 C CA . CYS A 1 178 ? -10.098 8.205 -6.337 1.00 98.56 178 CYS A CA 1
ATOM 1415 C C . CYS A 1 178 ? -10.508 6.731 -6.429 1.00 98.56 178 CYS A C 1
ATOM 1417 O O . CYS A 1 178 ? -10.196 6.060 -7.412 1.00 98.56 178 CYS A O 1
ATOM 1419 N N . HIS A 1 179 ? -11.283 6.242 -5.455 1.00 98.56 179 HIS A N 1
ATOM 1420 C CA . HIS A 1 179 ? -11.779 4.869 -5.449 1.00 98.56 179 HIS A CA 1
ATOM 1421 C C . HIS A 1 179 ? -12.570 4.539 -6.725 1.00 98.56 179 HIS A C 1
ATOM 1423 O O . HIS A 1 179 ? -12.315 3.525 -7.372 1.00 98.56 179 HIS A O 1
ATOM 1429 N N . ALA A 1 180 ? -13.510 5.400 -7.131 1.00 98.50 180 ALA A N 1
ATOM 1430 C CA . ALA A 1 180 ? -14.291 5.195 -8.349 1.00 98.50 180 ALA A CA 1
ATOM 1431 C C . ALA A 1 180 ? -13.417 5.195 -9.618 1.00 98.50 180 ALA A C 1
ATOM 1433 O O . ALA A 1 180 ? -13.609 4.350 -10.496 1.00 98.50 180 ALA A O 1
ATOM 1434 N N . GLN A 1 181 ? -12.436 6.100 -9.705 1.00 98.75 181 GLN A N 1
ATOM 1435 C CA . GLN A 1 181 ? -11.496 6.166 -10.826 1.00 98.75 181 GLN A CA 1
ATOM 1436 C C . GLN A 1 181 ? -10.679 4.876 -10.954 1.00 98.75 181 GLN A C 1
ATOM 1438 O O . GLN A 1 181 ? -10.567 4.311 -12.044 1.00 98.75 181 GLN A O 1
ATOM 1443 N N . TRP A 1 182 ? -10.126 4.394 -9.845 1.00 98.81 182 TRP A N 1
ATOM 1444 C CA . TRP A 1 182 ? -9.262 3.216 -9.834 1.00 98.81 182 TRP A CA 1
ATOM 1445 C C . TRP A 1 182 ? -10.035 1.918 -10.030 1.00 98.81 182 TRP A C 1
ATOM 1447 O O . TRP A 1 182 ? -9.535 1.010 -10.691 1.00 98.81 182 TRP A O 1
ATOM 1457 N N . TRP A 1 183 ? -11.284 1.853 -9.565 1.00 98.50 183 TRP A N 1
ATOM 1458 C CA . TRP A 1 183 ? -12.162 0.724 -9.857 1.00 98.50 183 TRP A CA 1
ATOM 1459 C C . TRP A 1 183 ? -12.495 0.654 -11.348 1.00 98.50 183 TRP A C 1
ATOM 1461 O O . TRP A 1 183 ? -12.432 -0.411 -11.957 1.00 98.50 183 TRP A O 1
ATOM 1471 N N . ALA A 1 184 ? -12.784 1.803 -11.967 1.00 98.69 184 ALA A N 1
ATOM 1472 C CA . ALA A 1 184 ? -13.029 1.873 -13.402 1.00 98.69 184 ALA A CA 1
ATOM 1473 C C . ALA A 1 184 ? -11.789 1.467 -14.219 1.00 98.69 184 ALA A C 1
ATOM 1475 O O . ALA A 1 184 ? -11.929 0.816 -15.251 1.00 98.69 184 ALA A O 1
ATOM 1476 N N . TYR A 1 185 ? -10.585 1.824 -13.764 1.00 98.81 185 TYR A N 1
ATOM 1477 C CA . TYR A 1 185 ? -9.333 1.349 -14.356 1.00 98.81 185 TYR A CA 1
ATOM 1478 C C . TYR A 1 185 ? -9.177 -0.174 -14.216 1.00 98.81 185 TYR A C 1
ATOM 1480 O O . TYR A 1 185 ? -8.897 -0.851 -15.206 1.00 98.81 185 TYR A O 1
ATOM 1488 N N . ALA A 1 186 ? -9.411 -0.722 -13.020 1.00 98.50 186 ALA A N 1
ATOM 1489 C CA . ALA A 1 186 ? -9.311 -2.156 -12.775 1.00 98.50 186 ALA A CA 1
ATOM 1490 C C . ALA A 1 186 ? -10.273 -2.962 -13.659 1.00 98.50 186 ALA A C 1
ATOM 1492 O O . ALA A 1 186 ? -9.851 -3.917 -14.306 1.00 98.50 186 ALA A O 1
ATOM 1493 N N . GLU A 1 187 ? -11.533 -2.534 -13.764 1.00 98.12 187 GLU A N 1
ATOM 1494 C CA . GLU A 1 187 ? -12.534 -3.151 -14.642 1.00 98.12 187 GLU A CA 1
ATOM 1495 C C . GLU A 1 187 ? -12.112 -3.133 -16.117 1.00 98.12 187 GLU A C 1
ATOM 1497 O O . GLU A 1 187 ? -12.339 -4.105 -16.830 1.00 98.12 187 GLU A O 1
ATOM 1502 N N . ARG A 1 188 ? -11.490 -2.042 -16.585 1.00 98.25 188 ARG A N 1
ATOM 1503 C CA . ARG A 1 188 ? -11.063 -1.917 -17.986 1.00 98.25 188 ARG A CA 1
ATOM 1504 C C . ARG A 1 188 ? -9.833 -2.750 -18.332 1.00 98.25 188 ARG A C 1
ATOM 1506 O O . ARG A 1 188 ? -9.738 -3.209 -19.467 1.00 98.25 188 ARG A O 1
ATOM 1513 N N . HIS A 1 189 ? -8.875 -2.863 -17.413 1.00 98.25 189 HIS A N 1
ATOM 1514 C CA . HIS A 1 189 ? -7.525 -3.331 -17.747 1.00 98.25 189 HIS A CA 1
ATOM 1515 C C . HIS A 1 189 ? -7.076 -4.580 -16.990 1.00 98.25 189 HIS A C 1
ATOM 1517 O O . HIS A 1 189 ? -6.265 -5.340 -17.513 1.00 98.25 189 HIS A O 1
ATOM 1523 N N . LEU A 1 190 ? -7.567 -4.798 -15.770 1.00 98.00 190 LEU A N 1
ATOM 1524 C CA . LEU A 1 190 ? -7.087 -5.873 -14.901 1.00 98.00 190 LEU A CA 1
ATOM 1525 C C . LEU A 1 190 ? -8.062 -7.040 -14.818 1.00 98.00 190 LEU A C 1
ATOM 1527 O O . LEU A 1 190 ? -7.614 -8.179 -14.799 1.00 98.00 190 LEU A O 1
ATOM 1531 N N . ILE A 1 191 ? -9.371 -6.796 -14.760 1.00 98.06 191 ILE A N 1
ATOM 1532 C CA . ILE A 1 191 ? -10.354 -7.873 -14.599 1.00 98.06 191 ILE A CA 1
ATOM 1533 C C . ILE A 1 191 ? -10.472 -8.664 -15.903 1.00 98.06 191 ILE A C 1
ATOM 1535 O O . ILE A 1 191 ? -10.973 -8.168 -16.909 1.00 98.06 191 ILE A O 1
ATOM 1539 N N . ASP A 1 192 ? -10.055 -9.927 -15.863 1.00 97.12 192 ASP A N 1
ATOM 1540 C CA . ASP A 1 192 ? -10.156 -10.831 -17.000 1.00 97.12 192 ASP A CA 1
ATOM 1541 C C . ASP A 1 192 ? -11.464 -11.620 -16.912 1.00 97.12 192 ASP A C 1
ATOM 1543 O O . ASP A 1 192 ? -11.590 -12.591 -16.160 1.00 97.12 192 ASP A O 1
ATOM 1547 N N . ARG A 1 193 ? -12.465 -11.187 -17.681 1.00 95.44 193 ARG A N 1
ATOM 1548 C CA . ARG A 1 193 ? -13.782 -11.838 -17.725 1.00 95.44 193 ARG A CA 1
ATOM 1549 C C . ARG A 1 193 ? -13.781 -13.142 -18.527 1.00 95.44 193 ARG A C 1
ATOM 1551 O O . ARG A 1 193 ? -14.661 -13.967 -18.294 1.00 95.44 193 ARG A O 1
ATOM 1558 N N . ASP A 1 194 ? -12.805 -13.341 -19.409 1.00 95.12 194 ASP A N 1
ATOM 1559 C CA . ASP A 1 194 ? -12.714 -14.530 -20.258 1.00 95.12 194 ASP A CA 1
ATOM 1560 C C . ASP A 1 194 ? -11.934 -15.646 -19.550 1.00 95.12 194 ASP A C 1
ATOM 1562 O O . ASP A 1 194 ? -12.381 -16.792 -19.484 1.00 95.12 194 ASP A O 1
ATOM 1566 N N . GLY A 1 195 ? -10.775 -15.307 -18.978 1.00 93.94 195 GLY A N 1
ATOM 1567 C CA . GLY A 1 195 ? -9.899 -16.224 -18.246 1.00 93.94 195 GLY A CA 1
ATOM 1568 C C . GLY A 1 195 ? -10.152 -16.294 -16.737 1.00 93.94 195 GLY A C 1
ATOM 1569 O O . GLY A 1 195 ? -9.493 -17.078 -16.052 1.00 93.94 195 GLY A O 1
ATOM 1570 N N . GLY A 1 196 ? -11.065 -15.474 -16.208 1.00 94.81 196 GLY A N 1
ATOM 1571 C CA . GLY A 1 196 ? -11.369 -15.358 -14.780 1.00 94.81 196 GLY A CA 1
ATOM 1572 C C . GLY A 1 196 ? -10.256 -14.688 -13.963 1.00 94.81 196 GLY A C 1
ATOM 1573 O O . GLY A 1 196 ? -9.096 -14.637 -14.370 1.00 94.81 196 GLY A O 1
ATOM 1574 N N . SER A 1 197 ? -10.577 -14.214 -12.757 1.00 96.12 197 SER A N 1
ATOM 1575 C CA . SER A 1 197 ? -9.635 -13.476 -11.893 1.00 96.12 197 SER A CA 1
ATOM 1576 C C . SER A 1 197 ? -9.103 -12.183 -12.551 1.00 96.12 197 SER A C 1
ATOM 1578 O O . SER A 1 197 ? -9.726 -11.634 -13.457 1.00 96.12 197 SER A O 1
ATOM 1580 N N . TRP A 1 198 ? -7.997 -11.643 -12.041 1.00 97.50 198 TRP A N 1
ATOM 1581 C CA . TRP A 1 198 ? -7.367 -10.404 -12.497 1.00 97.50 198 TRP A CA 1
ATOM 1582 C C . TRP A 1 198 ? -6.021 -10.723 -13.163 1.00 97.50 198 TRP A C 1
ATOM 1584 O O . TRP A 1 198 ? -5.308 -11.627 -12.724 1.00 97.50 198 TRP A O 1
ATOM 1594 N N . HIS A 1 199 ? -5.662 -10.020 -14.236 1.00 97.56 199 HIS A N 1
ATOM 1595 C CA . HIS A 1 199 ? -4.312 -10.029 -14.794 1.00 97.56 199 HIS A CA 1
ATOM 1596 C C . HIS A 1 199 ? -3.332 -9.516 -13.742 1.00 97.56 199 HIS A C 1
ATOM 1598 O O . HIS A 1 199 ? -3.482 -8.393 -13.272 1.00 97.56 199 HIS A O 1
ATOM 1604 N N . HIS A 1 200 ? -2.333 -10.328 -13.392 1.00 96.81 200 HIS A N 1
ATOM 1605 C CA . HIS A 1 200 ? -1.410 -9.982 -12.313 1.00 96.81 200 HIS A CA 1
ATOM 1606 C C . HIS A 1 200 ? -0.486 -8.820 -12.665 1.00 96.81 200 HIS A C 1
ATOM 1608 O O . HIS A 1 200 ? -0.223 -7.957 -11.832 1.00 96.81 200 HIS A O 1
ATOM 1614 N N . GLU A 1 201 ? -0.030 -8.791 -13.912 1.00 96.88 201 GLU A N 1
ATOM 1615 C CA . GLU A 1 201 ? 0.903 -7.805 -14.431 1.00 96.88 201 GLU A CA 1
ATOM 1616 C C . GLU A 1 201 ? 0.386 -7.280 -15.771 1.00 96.88 201 GLU A C 1
ATOM 1618 O O . GLU A 1 201 ? 0.020 -8.058 -16.658 1.00 96.88 201 GLU A O 1
ATOM 1623 N N . LEU A 1 202 ? 0.394 -5.959 -15.935 1.00 97.94 202 LEU A N 1
ATOM 1624 C CA . LEU A 1 202 ? 0.280 -5.311 -17.237 1.00 97.94 202 LEU A CA 1
ATOM 1625 C C . LEU A 1 202 ? 1.588 -4.602 -17.592 1.00 97.94 202 LEU A C 1
ATOM 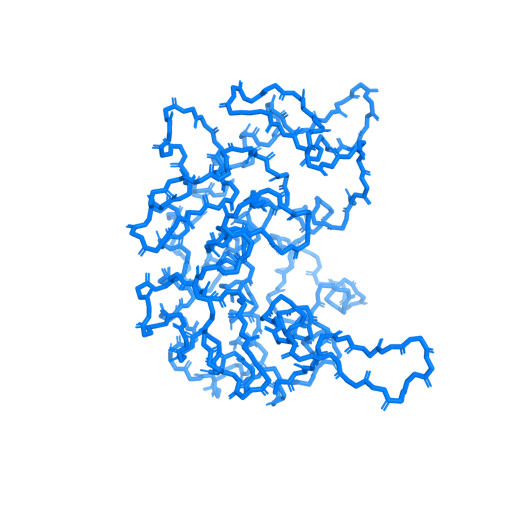1627 O O . LEU A 1 202 ? 2.310 -4.104 -16.722 1.00 97.94 202 LEU A O 1
ATOM 1631 N N . GLY A 1 203 ? 1.859 -4.496 -18.890 1.00 97.12 203 GLY A N 1
ATOM 1632 C CA . GLY A 1 203 ? 2.889 -3.610 -19.414 1.00 97.12 203 GLY A CA 1
ATOM 1633 C C . GLY A 1 203 ? 2.554 -2.127 -19.186 1.00 97.12 203 GLY A C 1
ATOM 1634 O O . GLY A 1 203 ? 1.420 -1.786 -18.838 1.00 97.12 203 GLY A O 1
ATOM 1635 N N . PRO A 1 204 ? 3.514 -1.213 -19.423 1.00 96.88 204 PRO A N 1
ATOM 1636 C CA . PRO A 1 204 ? 3.278 0.231 -19.314 1.00 96.88 204 PRO A CA 1
ATOM 1637 C C . PRO A 1 204 ? 2.184 0.776 -20.251 1.00 96.88 204 PRO A C 1
ATOM 1639 O O . PRO A 1 204 ? 1.713 1.893 -20.069 1.00 96.88 204 PRO A O 1
ATOM 1642 N N . ASP A 1 205 ? 1.781 0.001 -21.258 1.00 96.88 205 ASP A N 1
ATOM 1643 C CA . ASP A 1 205 ? 0.694 0.284 -22.198 1.00 96.88 205 ASP A CA 1
ATOM 1644 C C . ASP A 1 205 ? -0.662 -0.312 -21.765 1.00 96.88 205 ASP A C 1
ATOM 1646 O O . ASP A 1 205 ? -1.619 -0.298 -22.541 1.00 96.88 205 ASP A O 1
ATOM 1650 N N . ASN A 1 206 ? -0.753 -0.836 -20.536 1.00 98.12 206 ASN A N 1
ATOM 1651 C CA . ASN A 1 206 ? -1.923 -1.511 -19.969 1.00 98.12 206 ASN A CA 1
ATOM 1652 C C . ASN A 1 206 ? -2.377 -2.766 -20.735 1.00 98.12 206 ASN A C 1
ATOM 1654 O O . ASN A 1 206 ? -3.553 -3.137 -20.688 1.00 98.12 206 ASN A O 1
ATOM 1658 N N . ARG A 1 207 ? -1.457 -3.446 -21.431 1.00 97.19 207 ARG A N 1
ATOM 1659 C CA . ARG A 1 207 ? -1.712 -4.775 -22.004 1.00 97.19 207 ARG A CA 1
ATOM 1660 C C . ARG A 1 207 ? -1.229 -5.872 -21.052 1.00 97.19 207 ARG A C 1
ATOM 1662 O O . ARG A 1 207 ? -0.175 -5.690 -20.443 1.00 97.19 207 ARG A O 1
ATOM 1669 N N . PRO A 1 208 ? -1.935 -7.014 -20.941 1.00 96.06 208 PRO A N 1
ATOM 1670 C CA . PRO A 1 208 ? -1.490 -8.131 -20.113 1.00 96.06 208 PRO A CA 1
ATOM 1671 C C . PRO A 1 208 ? -0.050 -8.543 -20.421 1.00 96.06 208 PRO A C 1
ATOM 1673 O O . PRO A 1 208 ? 0.313 -8.749 -21.581 1.00 96.06 208 PRO A O 1
ATOM 1676 N N . GLY A 1 209 ? 0.754 -8.642 -19.368 1.00 90.62 209 GLY A N 1
ATOM 1677 C CA . GLY A 1 209 ? 2.158 -9.019 -19.408 1.00 90.62 209 GLY A CA 1
ATOM 1678 C C . GLY A 1 209 ? 2.451 -10.201 -18.489 1.00 90.62 209 GLY A C 1
ATOM 1679 O O . GLY A 1 209 ? 1.549 -10.852 -17.964 1.00 90.62 209 GLY A O 1
ATOM 1680 N N . GLY A 1 210 ? 3.737 -10.485 -18.321 1.00 85.56 210 GLY A N 1
ATOM 1681 C CA . GLY A 1 210 ? 4.215 -11.511 -17.399 1.00 85.56 210 GLY A CA 1
ATOM 1682 C C . GLY A 1 210 ? 5.735 -11.563 -17.344 1.00 85.56 210 GLY A C 1
ATOM 1683 O O . GLY A 1 210 ? 6.321 -12.641 -17.429 1.00 85.56 210 GLY A O 1
ATOM 1684 N N . GLY A 1 211 ? 6.368 -10.385 -17.331 1.00 82.56 211 GLY A N 1
ATOM 1685 C CA . GLY A 1 211 ? 7.818 -10.250 -17.301 1.00 82.56 211 GLY A CA 1
ATOM 1686 C C . GLY A 1 211 ? 8.389 -10.527 -15.914 1.00 82.56 211 GLY A C 1
ATOM 1687 O O . GLY A 1 211 ? 9.369 -11.257 -15.803 1.00 82.56 211 GLY A O 1
ATOM 1688 N N . THR A 1 212 ? 7.766 -9.988 -14.865 1.00 83.00 212 THR A N 1
ATOM 1689 C CA . THR A 1 212 ? 8.154 -10.239 -13.469 1.00 83.00 212 THR A CA 1
ATOM 1690 C C . THR A 1 212 ? 7.431 -11.460 -12.907 1.00 83.00 212 THR A C 1
ATOM 1692 O O . THR A 1 212 ? 8.041 -12.271 -12.213 1.00 83.00 212 THR A O 1
ATOM 1695 N N . TRP A 1 213 ? 6.144 -11.618 -13.224 1.00 84.94 213 TRP A N 1
ATOM 1696 C CA . TRP A 1 213 ? 5.309 -12.703 -12.705 1.00 84.94 213 TRP A CA 1
ATOM 1697 C C . TRP A 1 213 ? 4.541 -13.417 -13.812 1.00 84.94 213 TRP A C 1
ATOM 1699 O O . TRP A 1 213 ? 3.898 -12.794 -14.650 1.00 84.94 213 TRP A O 1
ATOM 1709 N N . ALA A 1 214 ? 4.538 -14.749 -13.780 1.00 87.12 214 ALA A N 1
ATOM 1710 C CA . ALA A 1 214 ? 3.764 -15.551 -14.719 1.00 87.12 214 ALA A CA 1
ATOM 1711 C C . ALA A 1 214 ? 2.369 -15.888 -14.164 1.00 87.12 214 ALA A C 1
ATOM 1713 O O . ALA A 1 214 ? 2.223 -16.370 -13.040 1.00 87.12 214 ALA A O 1
ATOM 1714 N N . GLY A 1 215 ? 1.340 -15.721 -14.997 1.00 91.44 215 GLY A N 1
ATOM 1715 C CA . GLY A 1 215 ? -0.025 -16.147 -14.685 1.00 91.44 215 GLY A CA 1
ATOM 1716 C C . GLY A 1 215 ? -0.756 -15.225 -13.704 1.00 91.44 215 GLY A C 1
ATOM 1717 O O . GLY A 1 215 ? -0.623 -14.006 -13.761 1.00 91.44 215 GLY A O 1
ATOM 1718 N N . LYS A 1 216 ? -1.597 -15.818 -12.847 1.00 94.62 216 LYS A N 1
ATOM 1719 C CA . LYS A 1 216 ? -2.453 -15.116 -11.872 1.00 94.62 216 LYS A CA 1
ATOM 1720 C C . LYS A 1 216 ? -2.291 -15.742 -10.480 1.00 94.62 216 LYS A C 1
ATOM 1722 O O . LYS A 1 216 ? -3.203 -16.428 -10.018 1.00 94.62 216 LYS A O 1
ATOM 1727 N N . PRO A 1 217 ? -1.109 -15.601 -9.852 1.00 93.19 217 PRO A N 1
ATOM 1728 C CA . PRO A 1 217 ? -0.765 -16.328 -8.628 1.00 93.19 217 PRO A CA 1
ATOM 1729 C C . PRO A 1 217 ? -1.487 -15.800 -7.382 1.00 93.19 217 PRO A C 1
ATOM 1731 O O . PRO A 1 217 ? -1.531 -16.492 -6.369 1.00 93.19 217 PRO A O 1
ATOM 1734 N N . ASP A 1 218 ? -2.051 -14.593 -7.457 1.00 94.75 218 ASP A N 1
ATOM 1735 C CA . ASP A 1 218 ? -2.696 -13.924 -6.337 1.00 94.75 218 ASP A CA 1
ATOM 1736 C C . ASP A 1 218 ? -4.189 -13.686 -6.591 1.00 94.75 218 ASP A C 1
ATOM 1738 O O . ASP A 1 218 ? -4.586 -13.114 -7.606 1.00 94.75 218 ASP A O 1
ATOM 1742 N N . VAL A 1 219 ? -5.008 -14.092 -5.623 1.00 95.50 219 VAL A N 1
ATOM 1743 C CA . VAL A 1 219 ? -6.428 -13.724 -5.523 1.00 95.50 219 VAL A CA 1
ATOM 1744 C C . VAL A 1 219 ? -6.706 -12.909 -4.260 1.00 95.50 219 VAL A C 1
ATOM 1746 O O . VAL A 1 219 ? -7.767 -12.302 -4.146 1.00 95.50 219 VAL A O 1
ATOM 1749 N N . TYR A 1 220 ? -5.775 -12.887 -3.304 1.00 96.69 220 TYR A N 1
ATOM 1750 C CA . TYR A 1 220 ? -5.974 -12.302 -1.986 1.00 96.69 220 TYR A CA 1
ATOM 1751 C C . TYR A 1 220 ? -6.221 -10.798 -2.082 1.00 96.69 220 TYR A C 1
ATOM 1753 O O . TYR A 1 220 ? -7.255 -10.334 -1.598 1.00 96.69 220 TYR A O 1
ATOM 1761 N N . HIS A 1 221 ? -5.356 -10.052 -2.774 1.00 97.81 221 HIS A N 1
ATOM 1762 C CA . HIS A 1 221 ? -5.512 -8.599 -2.874 1.00 97.81 221 HIS A CA 1
ATOM 1763 C C . HIS A 1 221 ? -6.724 -8.205 -3.734 1.00 97.81 221 HIS A C 1
ATOM 1765 O O . HIS A 1 221 ? -7.492 -7.313 -3.366 1.00 97.81 221 HIS A O 1
ATOM 1771 N N . ALA A 1 222 ? -6.969 -8.924 -4.836 1.00 96.88 222 ALA A N 1
ATOM 1772 C CA . ALA A 1 222 ? -8.154 -8.719 -5.673 1.00 96.88 222 ALA A CA 1
ATOM 1773 C C . ALA A 1 222 ? -9.458 -8.970 -4.895 1.00 96.88 222 ALA A C 1
ATOM 1775 O O . ALA A 1 222 ? -10.418 -8.204 -5.000 1.00 96.88 222 ALA A O 1
ATOM 1776 N N . PHE A 1 223 ? -9.492 -10.016 -4.067 1.00 95.62 223 PHE A N 1
ATOM 1777 C CA . PHE A 1 223 ? -10.637 -10.311 -3.214 1.00 95.62 223 PHE A CA 1
ATOM 1778 C C . PHE A 1 223 ? -10.816 -9.255 -2.119 1.00 95.62 223 PHE A C 1
ATOM 1780 O O . PHE A 1 223 ? -11.933 -8.769 -1.920 1.00 95.62 223 PHE A O 1
ATOM 1787 N N . GLN A 1 224 ? -9.732 -8.837 -1.460 1.00 94.75 224 GLN A N 1
ATOM 1788 C CA . GLN A 1 224 ? -9.775 -7.770 -0.460 1.00 94.75 224 GLN A CA 1
ATOM 1789 C C . GLN A 1 224 ? -10.306 -6.452 -1.017 1.00 94.75 224 GLN A C 1
ATOM 1791 O O . GLN A 1 224 ? -11.127 -5.818 -0.353 1.00 94.75 224 GLN A O 1
ATOM 1796 N N . ALA A 1 225 ? -9.924 -6.067 -2.238 1.00 95.19 225 ALA A N 1
ATOM 1797 C CA . ALA A 1 225 ? -10.438 -4.855 -2.877 1.00 95.19 225 ALA A CA 1
ATOM 1798 C C . ALA A 1 225 ? -11.972 -4.842 -2.986 1.00 95.19 225 ALA A C 1
ATOM 1800 O O . ALA A 1 225 ? -12.582 -3.777 -2.962 1.00 95.19 225 ALA A O 1
ATOM 1801 N N . THR A 1 226 ? -12.612 -6.014 -3.052 1.00 94.88 226 THR A N 1
ATOM 1802 C CA . THR A 1 226 ? -14.080 -6.134 -3.101 1.00 94.88 226 THR A CA 1
ATOM 1803 C C . THR A 1 226 ? -14.746 -6.098 -1.717 1.00 94.88 226 THR A C 1
ATOM 1805 O O . THR A 1 226 ? -15.950 -5.849 -1.612 1.00 94.88 226 THR A O 1
ATOM 1808 N N . LEU A 1 227 ? -13.979 -6.355 -0.652 1.00 94.81 227 LEU A N 1
ATOM 1809 C CA . LEU A 1 227 ? -14.475 -6.523 0.715 1.00 94.81 227 LEU A CA 1
ATOM 1810 C C . LEU A 1 227 ? -14.177 -5.331 1.621 1.00 94.81 227 LEU A C 1
ATOM 1812 O O . LEU A 1 227 ? -15.065 -4.894 2.347 1.00 94.81 227 LEU A O 1
ATOM 1816 N N . VAL A 1 228 ? -12.953 -4.799 1.594 1.00 94.25 228 VAL A N 1
ATOM 1817 C CA . VAL A 1 228 ? -12.514 -3.709 2.483 1.00 94.25 228 VAL A CA 1
ATOM 1818 C C . VAL A 1 228 ? -13.443 -2.486 2.422 1.00 94.25 228 VAL A C 1
ATOM 1820 O O . VAL A 1 228 ? -13.785 -1.956 3.483 1.00 94.25 228 VAL A O 1
ATOM 1823 N N . PRO A 1 229 ? -13.950 -2.049 1.249 1.00 94.62 229 PRO A N 1
ATOM 1824 C CA . PRO A 1 229 ? -14.891 -0.930 1.200 1.00 94.62 229 PRO A CA 1
ATOM 1825 C C . PRO A 1 229 ? -16.202 -1.177 1.957 1.00 94.62 229 PRO A C 1
ATOM 1827 O O . PRO A 1 229 ? -16.841 -0.225 2.402 1.00 94.62 229 PRO A O 1
ATOM 1830 N N . ARG A 1 230 ? -16.576 -2.442 2.157 1.00 96.00 230 ARG A N 1
ATOM 1831 C CA . ARG A 1 230 ? -17.846 -2.891 2.747 1.00 96.00 230 ARG A CA 1
ATOM 1832 C C . ARG A 1 230 ? -17.731 -3.302 4.216 1.00 96.00 230 ARG A C 1
ATOM 1834 O O . ARG A 1 230 ? -18.701 -3.790 4.785 1.00 96.00 230 ARG A O 1
ATOM 1841 N N . LEU A 1 231 ? -16.553 -3.145 4.816 1.00 96.50 231 LEU A N 1
ATOM 1842 C CA . LEU A 1 231 ? -16.266 -3.546 6.192 1.00 96.50 231 LEU A CA 1
ATOM 1843 C C . LEU A 1 231 ? -15.734 -2.356 7.004 1.00 96.50 231 LEU A C 1
ATOM 1845 O O . LEU A 1 231 ? -15.139 -1.435 6.434 1.00 96.50 231 LEU A O 1
ATOM 1849 N N . PRO A 1 232 ? -15.901 -2.356 8.338 1.00 95.62 232 PRO A N 1
ATOM 1850 C CA . PRO A 1 232 ? -15.197 -1.412 9.198 1.00 95.62 232 PRO A CA 1
ATOM 1851 C C . PRO A 1 232 ? -13.677 -1.636 9.126 1.00 95.62 232 PRO A C 1
ATOM 1853 O O . PRO A 1 232 ? -13.202 -2.723 8.809 1.00 95.62 232 PRO A O 1
ATOM 1856 N N . ALA A 1 233 ? -12.899 -0.602 9.459 1.00 94.75 233 ALA A N 1
ATOM 1857 C CA . ALA A 1 233 ? -11.432 -0.667 9.439 1.00 94.75 233 ALA A CA 1
ATOM 1858 C C . ALA A 1 233 ? -10.835 -1.533 10.571 1.00 94.75 233 ALA A C 1
ATOM 1860 O O . ALA A 1 233 ? -9.683 -1.951 10.495 1.00 94.75 233 ALA A O 1
ATOM 1861 N N . ALA A 1 234 ? -11.616 -1.805 11.620 1.00 94.75 234 ALA A N 1
ATOM 1862 C CA . ALA A 1 234 ? -11.292 -2.751 12.680 1.00 94.75 234 ALA A CA 1
ATOM 1863 C C . ALA A 1 234 ? -12.585 -3.432 13.179 1.00 94.75 234 ALA A C 1
ATOM 1865 O O . ALA A 1 234 ? -13.630 -2.776 13.207 1.00 94.75 234 ALA A O 1
ATOM 1866 N N . PRO A 1 235 ? -12.545 -4.713 13.599 1.00 93.44 235 PRO A N 1
ATOM 1867 C CA . PRO A 1 235 ? -11.391 -5.620 13.576 1.00 93.44 235 PRO A CA 1
ATOM 1868 C C . PRO A 1 235 ? -10.992 -6.016 12.140 1.00 93.44 235 PRO A C 1
ATOM 1870 O O . PRO A 1 235 ? -11.678 -5.661 11.188 1.00 93.44 235 PRO A O 1
ATOM 1873 N N . GLY A 1 236 ? -9.891 -6.762 11.975 1.00 89.75 236 GLY A N 1
ATOM 1874 C CA . GLY A 1 236 ? -9.454 -7.237 10.653 1.00 89.75 236 GLY A CA 1
ATOM 1875 C C . GLY A 1 236 ? -10.562 -7.969 9.875 1.00 89.75 236 GLY A C 1
ATOM 1876 O O . GLY A 1 236 ? -11.429 -8.612 10.474 1.00 89.75 236 GLY A O 1
ATOM 1877 N N . PHE A 1 237 ? -10.523 -7.890 8.540 1.00 90.75 237 PHE A N 1
ATOM 1878 C CA . PHE A 1 237 ? -11.648 -8.226 7.651 1.00 90.75 237 PHE A CA 1
ATOM 1879 C C . PHE A 1 237 ? -12.271 -9.612 7.897 1.00 90.75 237 PHE A C 1
ATOM 1881 O O . PHE A 1 237 ? -13.493 -9.739 7.896 1.00 90.75 237 PHE A O 1
ATOM 1888 N N . ALA A 1 238 ? -11.471 -10.646 8.181 1.00 92.44 238 ALA A N 1
ATOM 1889 C CA . ALA A 1 238 ? -11.986 -11.989 8.465 1.00 92.44 238 ALA A CA 1
ATOM 1890 C C . ALA A 1 238 ? -12.833 -12.031 9.751 1.00 92.44 238 ALA A C 1
ATOM 1892 O O . ALA A 1 238 ? -13.887 -12.667 9.784 1.00 92.44 238 ALA A O 1
ATOM 1893 N N . ARG A 1 239 ? -12.410 -11.314 10.802 1.00 93.38 239 ARG A N 1
ATOM 1894 C CA . ARG A 1 239 ? -13.182 -11.180 12.047 1.00 93.38 239 ARG A CA 1
ATOM 1895 C C . ARG A 1 239 ? -14.417 -10.311 11.846 1.00 93.38 239 ARG A C 1
ATOM 1897 O O . ARG A 1 239 ? -15.466 -10.648 12.381 1.00 93.38 239 ARG A O 1
ATOM 1904 N N . ALA A 1 240 ? -14.305 -9.233 11.070 1.00 94.19 240 ALA A N 1
ATOM 1905 C CA . ALA A 1 240 ? -15.442 -8.375 10.750 1.00 94.19 240 ALA A CA 1
ATOM 1906 C C . ALA A 1 240 ? -16.539 -9.152 9.998 1.00 94.19 240 ALA A C 1
ATOM 1908 O O . ALA A 1 240 ? -17.709 -9.078 10.365 1.00 94.19 240 ALA A O 1
ATOM 1909 N N . LEU A 1 241 ? -16.155 -9.983 9.023 1.00 94.62 241 LEU A N 1
ATOM 1910 C CA . LEU A 1 241 ? -17.074 -10.886 8.323 1.00 94.62 241 LEU A CA 1
ATOM 1911 C C . LEU A 1 241 ? -17.701 -11.922 9.260 1.00 94.62 241 LEU A C 1
ATOM 1913 O O . LEU A 1 241 ? -18.917 -12.095 9.245 1.00 94.62 241 LEU A O 1
ATOM 1917 N N . ALA A 1 242 ? -16.899 -12.580 10.103 1.00 95.44 242 ALA A N 1
ATOM 1918 C CA . ALA A 1 242 ? -17.406 -13.551 11.076 1.00 95.44 242 ALA A CA 1
ATOM 1919 C C . ALA A 1 242 ? -18.387 -12.925 12.087 1.00 95.44 242 ALA A C 1
ATOM 1921 O O . ALA A 1 242 ? -19.281 -13.608 12.579 1.00 95.44 242 ALA A O 1
ATOM 1922 N N . ALA A 1 243 ? -18.236 -11.630 12.372 1.00 96.06 243 ALA A N 1
ATOM 1923 C CA . ALA A 1 243 ? -19.127 -10.852 13.227 1.00 96.06 243 ALA A CA 1
ATOM 1924 C C . ALA A 1 243 ? -20.354 -10.273 12.491 1.00 96.06 243 ALA A C 1
ATOM 1926 O O . ALA A 1 243 ? -21.167 -9.602 13.121 1.00 96.06 243 ALA A O 1
ATOM 1927 N N . GLY A 1 244 ? -20.511 -10.524 11.185 1.00 96.81 244 GLY A N 1
ATOM 1928 C CA . GLY A 1 244 ? -21.657 -10.051 10.405 1.00 96.81 244 GLY A CA 1
ATOM 1929 C C . GLY A 1 244 ? -21.635 -8.552 10.090 1.00 96.81 244 GLY A C 1
ATOM 1930 O O . GLY A 1 244 ? -22.694 -7.964 9.904 1.00 96.81 244 GLY A O 1
ATOM 1931 N N . LEU A 1 245 ? -20.452 -7.933 10.026 1.00 96.81 245 LEU A N 1
ATOM 1932 C CA . LEU A 1 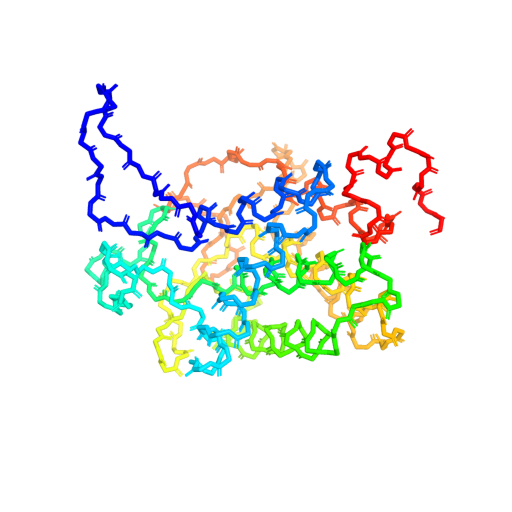245 ? -20.282 -6.483 9.831 1.00 96.81 245 LEU A CA 1
ATOM 1933 C C . LEU A 1 245 ? -20.204 -6.055 8.354 1.00 96.81 245 LEU A C 1
ATOM 1935 O O . LEU A 1 245 ? -19.607 -5.031 8.031 1.00 96.81 245 LEU A O 1
ATOM 1939 N N . LEU A 1 246 ? -20.734 -6.867 7.438 1.00 96.81 246 LEU A N 1
ATOM 1940 C CA . LEU A 1 246 ? -20.747 -6.535 6.015 1.00 96.81 246 LEU A CA 1
ATOM 1941 C C . LEU A 1 246 ? -21.857 -5.515 5.735 1.00 96.81 246 LEU A C 1
ATOM 1943 O O . LEU A 1 246 ? -23.012 -5.771 6.065 1.00 96.81 246 LEU A O 1
ATOM 1947 N N . ASP A 1 247 ? -21.500 -4.399 5.097 1.00 93.94 247 ASP A N 1
ATOM 1948 C CA . ASP A 1 247 ? -22.396 -3.283 4.748 1.00 93.94 247 ASP A CA 1
ATOM 1949 C C . ASP A 1 247 ? -23.042 -2.566 5.954 1.00 93.94 247 ASP A C 1
ATOM 1951 O O . ASP A 1 247 ? -24.115 -1.972 5.821 1.00 93.94 247 ASP A O 1
ATOM 1955 N N . THR A 1 248 ? -22.390 -2.614 7.122 1.00 83.75 248 THR A N 1
ATOM 1956 C CA . THR A 1 248 ? -22.800 -1.884 8.340 1.00 83.75 248 THR A CA 1
ATOM 1957 C C . THR A 1 248 ? -22.218 -0.483 8.434 1.00 83.75 248 THR A C 1
ATOM 1959 O O . THR A 1 248 ? -21.047 -0.310 8.014 1.00 83.75 248 THR A O 1
#

Sequence (248 aa):
MVVEEWDQAWTTLDGYRGVNANMHTVEALLAVGDVRRAERILTRVVHGFALSNMWRIPEHFDAEWNPVPGYNRDEPAHPFRPYGATIGHWFEWSRLTLSLRAALGDEAPGWLLDDARSLFDAGVREGWAVDGAEGFVYTVDWDGTPVVRQRMHWVVTEALAAAATLHRATGDPMYAVCHAQWWAYAERHLIDRDGGSWHHELGPDNRPGGGTWAGKPDVYHAFQATLVPRLPAAPGFARALAAGLLDT

Foldseek 3Di:
DDADDDPPVNPGGDFKRFCVVVLVVLLVCLLVLVLVSNVVSLCCQQVNQCVVQQNQGQGIATNVRDGDQCPCVVPQLALPHHHAGFLLVLLSSLLSLLLSQLSCDPNRDPVSLVSSVSSLVLSCVLFACPPPDGAGAGHAHSVSHGDRGKHFVLSLLSNLLSLLSNCVVPVDCVSVVSNVVSVVVQVVQFADPPVGDGQRIADNNSHRDAPSHPDCPDPPSVVCSVQSSQFHSPRNRVVRVVVVRGND

Radius of gyration: 17.47 Å; chains: 1; bounding box: 45×39×45 Å